Protein AF-A0A820QAU5-F1 (afdb_monomer)

Mean predicted aligned error: 18.36 Å

Secondary structure (DSSP, 8-state):
----------SGGGSSSSSHHHHHHHHHHHHHHHHHHHHHGGG------S-TTSPPPPP---SPP---GGGS-HHHHHHHHHHTT---SSHHHHHHHHHHHHHHHHHHHHHTT-PBPTTT-SB-SEEEEESSSTT-EEEHHHHTSSSPPSSPEEEEE---------------------------

Sequence (184 aa):
ISGKRKSANTYEKKLLKKTANQMSNCTDLLSIIFSTIEKRKEFIFIIRLHNQTTSYPAINDPDSLIQCDLMDTREVFLNFACDKNYEFSSLHRAKFSTMALLFELHTSFTNMFTYNCNRCQQQCDIRYYCTVCDDFDLCKKCYNVEPKHEHKMECSVLLTIDMSQDNEENSLNSNDKSIASTLL

Nearest PDB structures (foldseek):
  8cn0-assembly1_A  TM=6.286E-01  e=1.495E-07  Mus musculus
  5u7g-assembly2_B  TM=5.226E-01  e=2.630E-08  Mus musculus
  8cmz-assembly1_A  TM=5.555E-01  e=3.237E-07  Mus musculus
  8cnd-assembly1_A  TM=5.636E-01  e=6.160E-07  Mus musculus
  8cnb-assembly1_A  TM=5.287E-01  e=5.078E-07  Mus musculus

Foldseek 3Di:
DDDDDDDDPPDVPPVVVVCPVVVVVVVVVVVVVVVVCVVCVVVDDDDDPDDPPDDDDDDDDPDDDDDDPCVPDPVSVVVVCVVVVQDDPDPVSVVVSVVVVVVCRLVVVVVVVFAAAPVPRHTAQKWWADPVDPSHIHHPVRCPDPPHDPGHTDIDHSPPPPPDDDDDDDDDDDDDDDDDDDDD

Structure (mmCIF, N/CA/C/O backbone):
data_AF-A0A820QAU5-F1
#
_entry.id   AF-A0A820QAU5-F1
#
loop_
_atom_site.group_PDB
_atom_site.id
_atom_site.type_symbol
_atom_site.label_atom_id
_atom_site.label_alt_id
_atom_site.label_comp_id
_atom_site.label_asym_id
_atom_site.label_entity_id
_atom_site.label_seq_id
_atom_site.pdbx_PDB_ins_code
_atom_site.Cartn_x
_atom_site.Cartn_y
_atom_site.Cartn_z
_atom_site.occupancy
_atom_site.B_iso_or_equiv
_atom_site.auth_seq_id
_atom_site.auth_comp_id
_atom_site.auth_asym_id
_atom_site.auth_atom_id
_atom_site.pdbx_PDB_model_num
ATOM 1 N N . ILE A 1 1 ? -43.592 -71.854 41.100 1.00 37.53 1 ILE A N 1
ATOM 2 C CA . ILE A 1 1 ? -42.255 -71.927 40.458 1.00 37.53 1 ILE A CA 1
ATOM 3 C C . ILE A 1 1 ? -42.009 -70.539 39.863 1.00 37.53 1 ILE A C 1
ATOM 5 O O . ILE A 1 1 ? -42.747 -70.170 38.967 1.00 37.53 1 ILE A O 1
ATOM 9 N N . SER A 1 2 ? -41.480 -69.595 40.658 1.00 33.81 2 SER A N 1
ATOM 10 C CA . SER A 1 2 ? -40.081 -69.087 40.617 1.00 33.81 2 SER A CA 1
ATOM 11 C C . SER A 1 2 ? -39.675 -68.543 39.229 1.00 33.81 2 SER A C 1
ATOM 13 O O . SER A 1 2 ? -39.929 -69.189 38.231 1.00 33.81 2 SER A O 1
ATOM 15 N N . GLY A 1 3 ? -39.045 -67.378 39.049 1.00 31.86 3 GLY A N 1
ATOM 16 C CA . GLY A 1 3 ? -38.383 -66.466 39.974 1.00 31.86 3 GLY A CA 1
ATOM 17 C C . GLY A 1 3 ? -37.881 -65.179 39.278 1.00 31.86 3 GLY A C 1
ATOM 18 O O . GLY A 1 3 ? -38.221 -64.873 38.144 1.00 31.86 3 GLY A O 1
ATOM 19 N N . LYS A 1 4 ? -37.110 -64.408 40.051 1.00 35.2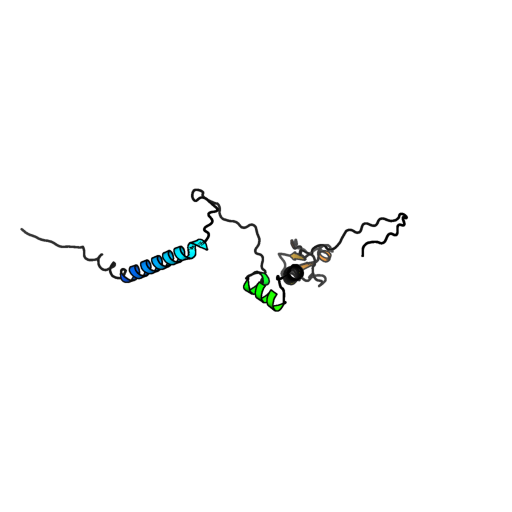5 4 LYS A N 1
ATOM 20 C CA . LYS A 1 4 ? -36.727 -62.982 39.965 1.00 35.25 4 LYS A CA 1
ATOM 21 C C . LYS A 1 4 ? -35.627 -62.586 38.940 1.00 35.25 4 LYS A C 1
ATOM 23 O O . LYS A 1 4 ? -34.636 -63.288 38.835 1.00 35.25 4 LYS A O 1
ATOM 28 N N . ARG A 1 5 ? -35.739 -61.328 38.453 1.00 35.75 5 ARG A N 1
ATOM 29 C CA . ARG A 1 5 ? -34.746 -60.207 38.305 1.00 35.75 5 ARG A CA 1
ATOM 30 C C . ARG A 1 5 ? -33.401 -60.401 37.554 1.00 35.75 5 ARG A C 1
ATOM 32 O O . ARG A 1 5 ? -32.613 -61.248 37.953 1.00 35.75 5 ARG A O 1
ATOM 39 N N . LYS A 1 6 ? -33.041 -59.402 36.712 1.00 34.12 6 LYS A N 1
ATOM 40 C CA . LYS A 1 6 ? -31.874 -58.447 36.788 1.00 34.12 6 LYS A CA 1
ATOM 41 C C . LYS A 1 6 ? -31.526 -57.913 35.371 1.00 34.12 6 LYS A C 1
ATOM 43 O O . LYS A 1 6 ? -31.296 -58.700 34.474 1.00 34.12 6 LYS A O 1
ATOM 48 N N . SER A 1 7 ? -31.695 -56.616 35.081 1.00 37.78 7 SER A N 1
ATOM 49 C CA . SER A 1 7 ? -30.735 -55.495 35.239 1.00 37.78 7 SER A CA 1
ATOM 50 C C . SER A 1 7 ? -29.645 -55.415 34.154 1.00 37.78 7 SER A C 1
ATOM 52 O O . SER A 1 7 ? -28.625 -56.082 34.266 1.00 37.78 7 SER A O 1
ATOM 54 N N . ALA A 1 8 ? -29.804 -54.496 33.196 1.00 33.81 8 ALA A N 1
ATOM 55 C CA . ALA A 1 8 ? -28.731 -54.001 32.329 1.00 33.81 8 ALA A CA 1
ATOM 56 C C . ALA A 1 8 ? -28.876 -52.477 32.172 1.00 33.81 8 ALA A C 1
ATOM 58 O O . ALA A 1 8 ? -29.347 -51.985 31.157 1.00 33.81 8 ALA A O 1
ATOM 59 N N . ASN A 1 9 ? -28.558 -51.723 33.228 1.00 45.12 9 ASN A N 1
ATOM 60 C CA . ASN A 1 9 ? -28.622 -50.256 33.211 1.00 45.12 9 ASN A CA 1
ATOM 61 C C . ASN A 1 9 ? -27.395 -49.636 33.906 1.00 45.12 9 ASN A C 1
ATOM 63 O O . ASN A 1 9 ? -27.494 -48.698 34.697 1.00 45.12 9 ASN A O 1
ATOM 67 N N . THR A 1 10 ? -26.217 -50.222 33.654 1.00 44.47 10 THR A N 1
ATOM 68 C CA . THR A 1 10 ? -24.986 -49.913 34.406 1.00 44.47 10 THR A CA 1
ATOM 69 C C . THR A 1 10 ? -23.756 -49.671 33.525 1.00 44.47 10 THR A C 1
ATOM 71 O O . THR A 1 10 ? -22.641 -49.651 34.042 1.00 44.47 10 THR A O 1
ATOM 74 N N . TYR A 1 11 ? -23.933 -49.431 32.221 1.00 36.19 11 TYR A N 1
ATOM 75 C CA . TYR A 1 11 ? -22.812 -49.171 31.301 1.00 36.19 11 TYR A CA 1
ATOM 76 C C . TYR A 1 11 ? -22.814 -47.754 30.696 1.00 36.19 11 TYR A C 1
ATOM 78 O O . TYR A 1 11 ? -21.744 -47.243 30.387 1.00 36.19 11 TYR A O 1
ATOM 86 N N . GLU A 1 12 ? -23.945 -47.038 30.665 1.00 39.12 12 GLU A N 1
ATOM 87 C CA . GLU A 1 12 ? -23.983 -45.645 30.167 1.00 39.12 12 GLU A CA 1
ATOM 88 C C . GLU A 1 12 ? -23.604 -44.577 31.210 1.00 39.12 12 GLU A C 1
ATOM 90 O O . GLU A 1 12 ? -23.206 -43.469 30.861 1.00 39.12 12 GLU A O 1
ATOM 95 N N . LYS A 1 13 ? -23.637 -44.882 32.514 1.00 44.78 13 LYS A N 1
ATOM 96 C CA . LYS A 1 13 ? -23.373 -43.870 33.562 1.00 44.78 13 LYS A CA 1
ATOM 97 C C . LYS A 1 13 ? -21.895 -43.625 33.894 1.00 44.78 13 LYS A C 1
ATOM 99 O O . LYS A 1 13 ? -21.609 -42.807 34.768 1.00 44.78 13 LYS A O 1
ATOM 104 N N . LYS A 1 14 ? -20.945 -44.289 33.224 1.00 44.34 14 LYS A N 1
ATOM 105 C CA . LYS A 1 14 ? -19.499 -44.087 33.468 1.00 44.34 14 LYS A CA 1
ATOM 106 C C . LYS A 1 14 ? -18.747 -43.326 32.370 1.00 44.34 14 LYS A C 1
ATOM 108 O O . LYS A 1 14 ? -17.631 -42.899 32.644 1.00 44.34 14 LYS A O 1
ATOM 113 N N . LEU A 1 15 ? -19.358 -43.042 31.214 1.00 43.94 15 LEU A N 1
ATOM 114 C CA . LEU A 1 15 ? -18.757 -42.154 30.202 1.00 43.94 15 LEU A CA 1
ATOM 115 C C . LEU A 1 15 ? -19.172 -40.674 30.337 1.00 43.94 15 LEU A C 1
ATOM 117 O O . LEU A 1 15 ? -18.575 -39.815 29.704 1.00 43.94 15 LEU A O 1
ATOM 121 N N . LEU A 1 16 ? -20.132 -40.358 31.213 1.00 48.06 16 LEU A N 1
ATOM 122 C CA . LEU A 1 16 ? -20.610 -38.987 31.470 1.00 48.06 16 LEU A CA 1
ATOM 123 C C . LEU A 1 16 ? -19.908 -38.281 32.644 1.00 48.06 16 LEU A C 1
ATOM 125 O O . LEU A 1 16 ? -20.163 -37.108 32.900 1.00 48.06 16 LEU A O 1
ATOM 129 N N . LYS A 1 17 ? -19.018 -38.964 33.377 1.00 44.62 17 LYS A N 1
ATOM 130 C CA . LYS A 1 17 ? -18.371 -38.398 34.578 1.00 44.62 17 LYS A CA 1
ATOM 131 C C . LYS A 1 17 ? -16.931 -37.922 34.378 1.00 44.62 17 LYS A C 1
ATOM 133 O O . LYS A 1 17 ? -16.365 -37.351 35.302 1.00 44.62 17 LYS A O 1
ATOM 138 N N . LYS A 1 18 ? -16.357 -38.095 33.180 1.00 41.16 18 LYS A N 1
ATOM 139 C CA . LYS A 1 18 ? -15.065 -37.484 32.805 1.00 41.16 18 LYS A CA 1
ATOM 140 C C . LYS A 1 18 ? -15.231 -36.149 32.060 1.00 41.16 18 LYS A C 1
ATOM 142 O O . LYS A 1 18 ? -14.275 -35.395 31.948 1.00 41.16 18 LYS A O 1
ATOM 147 N N . THR A 1 19 ? -16.456 -35.824 31.645 1.00 49.62 19 THR A N 1
ATOM 148 C CA . THR A 1 19 ? -16.819 -34.619 30.878 1.00 49.62 19 THR A CA 1
ATOM 149 C C . THR A 1 19 ? -17.324 -33.462 31.748 1.00 49.62 19 THR A C 1
ATOM 151 O O . THR A 1 19 ? -17.529 -32.372 31.235 1.00 49.62 19 THR A O 1
ATOM 154 N N . ALA A 1 20 ? -17.513 -33.651 33.059 1.00 46.69 20 ALA A N 1
ATOM 155 C CA . ALA A 1 20 ? -18.023 -32.597 33.947 1.00 46.69 20 ALA A CA 1
ATOM 156 C C . ALA A 1 20 ? -16.964 -31.529 34.297 1.00 46.69 20 ALA A C 1
ATOM 158 O O .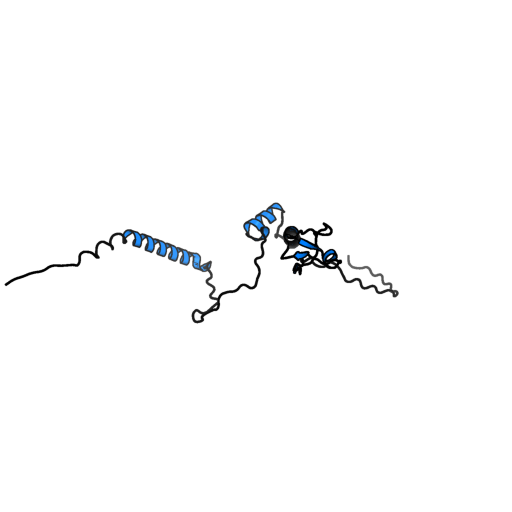 ALA A 1 20 ? -17.294 -30.351 34.348 1.00 46.69 20 ALA A O 1
ATOM 159 N N . ASN A 1 21 ? -15.689 -31.917 34.440 1.00 49.50 21 ASN A N 1
ATOM 160 C CA . ASN A 1 21 ? -14.582 -30.970 34.673 1.00 49.50 21 ASN A CA 1
ATOM 161 C C . ASN A 1 21 ? -14.122 -30.236 33.399 1.00 49.50 21 ASN A C 1
ATOM 163 O O . ASN A 1 21 ? -13.411 -29.243 33.493 1.00 49.50 21 ASN A O 1
ATOM 167 N N . GLN A 1 22 ? -14.494 -30.722 32.209 1.00 50.62 22 GLN A N 1
ATOM 168 C CA . GLN A 1 22 ? -14.250 -30.024 30.938 1.00 50.62 22 GLN A CA 1
ATOM 169 C C . GLN A 1 22 ? -15.407 -29.091 30.554 1.00 50.62 22 GLN A C 1
ATOM 171 O O . GLN A 1 22 ? -15.180 -28.097 29.870 1.00 50.62 22 GLN A O 1
ATOM 176 N N . MET A 1 23 ? -16.629 -29.376 31.018 1.00 51.47 23 MET A N 1
ATOM 177 C CA . MET A 1 23 ? -17.810 -28.559 30.731 1.00 51.47 23 MET A CA 1
ATOM 178 C C . MET A 1 23 ? -17.824 -27.243 31.528 1.00 51.47 23 MET A C 1
ATOM 180 O O . MET A 1 23 ? -18.228 -26.225 30.979 1.00 51.47 23 MET A O 1
ATOM 184 N N . SER A 1 24 ? -17.336 -27.237 32.779 1.00 57.34 24 SER A N 1
ATOM 185 C CA . SER A 1 24 ? -17.291 -26.030 33.628 1.00 57.34 24 SER A CA 1
ATOM 186 C C . SER A 1 24 ? -16.355 -24.950 33.074 1.00 57.34 24 SER A C 1
ATOM 188 O O . SER A 1 24 ? -16.727 -23.788 32.960 1.00 57.34 24 SER A O 1
ATOM 190 N N . ASN A 1 25 ? -15.165 -25.345 32.617 1.00 60.12 25 ASN A N 1
ATOM 191 C CA . ASN A 1 25 ? -14.189 -24.400 32.066 1.00 60.12 25 ASN A CA 1
ATOM 192 C C . ASN A 1 25 ? -14.666 -23.787 30.733 1.00 60.12 25 ASN A C 1
ATOM 194 O O . ASN A 1 25 ? -14.307 -22.661 30.395 1.00 60.12 25 ASN A O 1
ATOM 198 N N . CYS A 1 26 ? -15.485 -24.521 29.967 1.00 66.06 26 CYS A N 1
ATOM 199 C CA . CYS A 1 26 ? -16.057 -24.057 28.701 1.00 66.06 26 CYS A CA 1
ATOM 200 C C . CYS A 1 26 ? -17.156 -23.006 28.923 1.00 66.06 26 CYS A C 1
ATOM 202 O O . CYS A 1 26 ? -17.203 -21.997 28.215 1.00 66.06 26 CYS A O 1
ATOM 204 N N . THR A 1 27 ? -18.001 -23.198 29.942 1.00 79.00 27 THR A N 1
ATOM 205 C CA . THR A 1 27 ? -19.014 -22.205 30.325 1.00 79.00 27 THR A CA 1
ATOM 206 C C . THR A 1 27 ? -18.382 -20.926 30.866 1.00 79.00 27 THR A C 1
ATOM 208 O O . THR A 1 27 ? -18.844 -19.832 30.537 1.00 79.00 27 THR A O 1
ATOM 211 N N . ASP A 1 28 ? -17.276 -21.049 31.601 1.00 88.94 28 ASP A N 1
ATOM 212 C CA . ASP A 1 28 ? -16.541 -19.899 32.125 1.00 88.94 28 ASP A CA 1
ATOM 213 C C . ASP A 1 28 ? -15.912 -19.081 30.989 1.00 88.94 28 ASP A C 1
ATOM 215 O O . ASP A 1 28 ? -16.084 -17.862 30.941 1.00 88.94 28 ASP A O 1
ATOM 219 N N . LEU A 1 29 ? -15.284 -19.733 30.003 1.00 93.25 29 LEU A N 1
ATOM 220 C CA . LEU A 1 29 ? -14.730 -19.057 28.825 1.00 93.25 29 LEU A CA 1
ATOM 221 C C . LEU A 1 29 ? -15.808 -18.300 28.033 1.00 93.25 29 LEU A C 1
ATOM 223 O O . LEU A 1 29 ? -15.607 -17.138 27.686 1.00 93.25 29 LEU A O 1
ATOM 227 N N . LEU A 1 30 ? -16.961 -18.926 27.769 1.00 94.31 30 LEU A N 1
ATOM 228 C CA . LEU A 1 30 ? -18.068 -18.270 27.064 1.00 94.31 30 LEU A CA 1
ATOM 229 C C . LEU A 1 30 ? -18.576 -17.050 27.830 1.00 94.31 30 LEU A C 1
ATOM 231 O O . LEU A 1 30 ? -18.797 -16.001 27.230 1.00 94.31 30 LEU A O 1
ATOM 235 N N . SER A 1 31 ? -18.705 -17.153 29.154 1.00 92.12 31 SER A N 1
ATOM 236 C CA . SER A 1 31 ? -19.116 -16.024 29.991 1.00 92.12 31 SER A CA 1
ATOM 237 C C . SER A 1 31 ? -18.118 -14.861 29.925 1.00 92.12 31 SER A C 1
ATOM 239 O O . SER A 1 31 ? -18.526 -13.701 29.825 1.00 92.12 31 SER A O 1
ATOM 241 N N . ILE A 1 32 ? -16.815 -15.163 29.896 1.00 94.88 32 ILE A N 1
ATOM 242 C CA . ILE A 1 32 ? -15.743 -14.176 29.742 1.00 94.88 32 ILE A CA 1
ATOM 243 C C . ILE A 1 32 ? -15.813 -13.539 28.354 1.00 94.88 32 ILE A C 1
ATOM 245 O O . ILE A 1 32 ? -15.711 -12.316 28.248 1.00 94.88 32 ILE A O 1
ATOM 249 N N . ILE A 1 33 ? -16.030 -14.332 27.302 1.00 95.50 33 ILE A N 1
ATOM 250 C CA . ILE A 1 33 ? -16.172 -13.843 25.925 1.00 95.50 33 ILE A CA 1
ATOM 251 C C . ILE A 1 33 ? -17.374 -12.904 25.821 1.00 95.50 33 ILE A C 1
ATOM 253 O O . ILE A 1 33 ? -17.204 -11.770 25.383 1.00 95.50 33 ILE A O 1
ATOM 257 N N . PHE A 1 34 ? -18.558 -13.312 26.286 1.00 95.38 34 PHE A N 1
ATOM 258 C CA . PHE A 1 34 ? -19.753 -12.463 26.264 1.00 95.38 34 PHE A CA 1
ATOM 259 C C . PHE A 1 34 ? -19.562 -11.187 27.079 1.00 95.38 34 PHE A C 1
ATOM 261 O O . PHE A 1 34 ? -19.859 -10.101 26.592 1.00 95.38 34 PHE A O 1
ATOM 268 N N . SER A 1 35 ? -18.987 -11.296 28.277 1.00 94.69 35 SER A N 1
ATOM 269 C CA . SER A 1 35 ? -18.676 -10.129 29.107 1.00 94.69 35 SER A CA 1
ATOM 270 C C . SER A 1 35 ? -17.681 -9.186 28.424 1.00 94.69 35 SER A C 1
ATOM 272 O O . SER A 1 35 ? -17.775 -7.971 28.576 1.00 94.69 35 SER A O 1
ATOM 274 N N . THR A 1 36 ? -16.718 -9.723 27.672 1.00 95.94 36 THR A N 1
ATOM 275 C CA . THR A 1 36 ? -15.716 -8.934 26.940 1.00 95.94 36 THR A CA 1
ATOM 276 C C . THR A 1 36 ? -16.319 -8.264 25.710 1.00 95.94 36 THR A C 1
ATOM 278 O O . THR A 1 36 ? -16.050 -7.086 25.480 1.00 95.94 36 THR A O 1
ATOM 281 N N . ILE A 1 37 ? -17.155 -8.982 24.953 1.00 96.19 37 ILE A N 1
ATOM 282 C CA . ILE A 1 37 ? -17.891 -8.440 23.807 1.00 96.19 37 ILE A CA 1
ATOM 283 C C . ILE A 1 37 ? -18.813 -7.320 24.282 1.00 96.19 37 ILE A C 1
ATOM 285 O O . ILE A 1 37 ? -18.751 -6.230 23.733 1.00 96.19 37 ILE A O 1
ATOM 289 N N . GLU A 1 38 ? -19.590 -7.537 25.344 1.00 96.25 38 GLU A N 1
ATOM 290 C CA . GLU A 1 38 ? -20.509 -6.530 25.884 1.00 96.25 38 GLU A CA 1
ATOM 291 C C . GLU A 1 38 ? -19.763 -5.263 26.329 1.00 96.25 38 GLU A C 1
ATOM 293 O O . GLU A 1 38 ? -20.177 -4.152 26.004 1.00 96.25 38 GLU A O 1
ATOM 298 N N . LYS A 1 39 ? -18.606 -5.418 26.992 1.00 97.12 39 LYS A N 1
ATOM 299 C CA . LYS A 1 39 ? -17.739 -4.297 27.399 1.00 97.12 39 LYS A CA 1
ATOM 300 C C . LYS A 1 39 ? -17.114 -3.536 26.228 1.00 97.12 39 LYS A C 1
ATOM 302 O O . LYS A 1 39 ? -16.667 -2.411 26.426 1.00 97.12 39 LYS A O 1
ATOM 307 N N . ARG A 1 40 ? -17.011 -4.144 25.043 1.00 96.31 40 ARG A N 1
ATOM 308 C CA . ARG A 1 40 ? -16.346 -3.557 23.864 1.00 96.31 40 ARG A CA 1
ATOM 309 C C . ARG A 1 40 ? -17.274 -3.365 22.666 1.00 96.31 40 ARG A C 1
ATOM 311 O O . ARG A 1 40 ? -16.795 -2.987 21.601 1.00 96.31 40 ARG A O 1
ATOM 318 N N . LYS A 1 41 ? -18.581 -3.594 22.823 1.00 96.06 41 LYS A N 1
ATOM 319 C CA . LYS A 1 41 ? -19.544 -3.626 21.713 1.00 96.06 41 LYS A CA 1
ATOM 320 C C . LYS A 1 41 ? -19.606 -2.322 20.920 1.00 96.06 41 LYS A C 1
ATOM 322 O O . LYS A 1 41 ? -19.840 -2.362 19.723 1.00 96.06 41 LYS A O 1
ATOM 327 N N . GLU A 1 42 ? -19.336 -1.184 21.559 1.00 96.50 42 GLU A N 1
ATOM 328 C CA . GLU A 1 42 ? -19.337 0.134 20.906 1.00 96.50 42 GLU A CA 1
ATOM 329 C C . GLU A 1 42 ? -18.200 0.309 19.884 1.00 96.50 42 GLU A C 1
ATOM 331 O O . GLU A 1 42 ? -18.285 1.171 19.016 1.00 96.50 42 GLU A O 1
ATOM 336 N N . PHE A 1 43 ? -17.160 -0.531 19.947 1.00 95.81 43 PHE A N 1
ATOM 337 C CA . PHE A 1 43 ? -16.028 -0.526 19.013 1.00 95.81 43 PHE A CA 1
ATOM 338 C C . PHE A 1 43 ? -16.092 -1.665 17.983 1.00 95.81 43 PHE A C 1
ATOM 340 O O . PHE A 1 43 ? -15.169 -1.818 17.184 1.00 95.81 43 PHE A O 1
ATOM 347 N N . ILE A 1 44 ? -17.147 -2.489 18.007 1.00 95.19 44 ILE A N 1
ATOM 348 C CA . ILE A 1 44 ? -17.307 -3.647 17.123 1.00 95.19 44 ILE A CA 1
ATOM 349 C C . ILE A 1 44 ? -18.530 -3.425 16.238 1.00 95.19 44 ILE A C 1
ATOM 351 O O . ILE A 1 44 ? -19.668 -3.448 16.699 1.00 95.19 44 ILE A O 1
ATOM 355 N N . PHE A 1 45 ? -18.291 -3.270 14.940 1.00 95.62 45 PHE A N 1
ATOM 356 C CA . PHE A 1 45 ? -19.347 -3.066 13.957 1.00 95.62 45 PHE A CA 1
ATOM 357 C C . PHE A 1 45 ? -19.614 -4.367 13.205 1.00 95.62 45 PHE A C 1
ATOM 359 O O . PHE A 1 45 ? -18.722 -4.918 12.563 1.00 95.62 45 PHE A O 1
ATOM 366 N N . ILE A 1 46 ? -20.853 -4.857 13.268 1.00 94.06 46 ILE A N 1
ATOM 367 C CA . ILE A 1 46 ? -21.303 -5.999 12.466 1.00 94.06 46 ILE A CA 1
ATOM 368 C C . ILE A 1 46 ? -22.087 -5.450 11.278 1.00 94.06 46 ILE A C 1
ATOM 370 O O . ILE A 1 46 ? -23.216 -4.984 11.429 1.00 94.06 46 ILE A O 1
ATOM 374 N N . ILE A 1 47 ? -21.484 -5.510 10.092 1.00 95.06 47 ILE A N 1
ATOM 375 C CA . ILE A 1 47 ? -22.095 -5.024 8.854 1.00 95.06 47 ILE A CA 1
ATOM 376 C C . ILE A 1 47 ? -22.670 -6.214 8.091 1.00 95.06 47 ILE A C 1
ATOM 378 O O . ILE A 1 47 ? -21.943 -7.070 7.588 1.00 95.06 47 ILE A O 1
ATOM 382 N N . ARG A 1 48 ? -24.000 -6.271 7.993 1.00 91.38 48 ARG A N 1
ATOM 383 C CA . ARG A 1 48 ? -24.702 -7.277 7.192 1.00 91.38 48 ARG A CA 1
ATOM 384 C C . ARG A 1 48 ? -24.918 -6.743 5.778 1.00 91.38 48 ARG A C 1
ATOM 386 O O . ARG A 1 48 ? -25.812 -5.934 5.561 1.00 91.38 48 ARG A O 1
ATOM 393 N N . LEU A 1 49 ? -24.123 -7.230 4.827 1.00 91.44 49 LEU A N 1
ATOM 394 C CA . LEU A 1 49 ? -24.224 -6.841 3.412 1.00 91.44 49 LEU A CA 1
ATOM 395 C C . LEU A 1 49 ? -25.323 -7.605 2.649 1.00 91.44 49 LEU A C 1
ATOM 397 O O . LEU A 1 49 ? -25.874 -7.104 1.673 1.00 91.44 49 LEU A O 1
ATOM 401 N N . HIS A 1 50 ? -25.671 -8.811 3.103 1.00 86.44 50 HIS A N 1
ATOM 402 C CA . HIS A 1 50 ? -26.584 -9.722 2.411 1.00 86.44 50 HIS A CA 1
ATOM 403 C C . HIS A 1 50 ? -27.607 -10.362 3.357 1.00 86.44 50 HIS A C 1
ATOM 405 O O . HIS A 1 50 ? -27.356 -10.531 4.553 1.00 86.44 50 HIS A O 1
ATOM 411 N N . ASN A 1 51 ? -28.781 -10.724 2.827 1.00 84.06 51 ASN A N 1
ATOM 412 C CA . ASN A 1 51 ? -29.826 -11.407 3.588 1.00 84.06 51 ASN A CA 1
ATOM 413 C C . ASN A 1 51 ? -29.674 -12.935 3.471 1.00 84.06 51 ASN A C 1
ATOM 415 O O . ASN A 1 51 ? -29.402 -13.463 2.401 1.00 84.06 51 ASN A O 1
ATOM 419 N N . GLN A 1 52 ? -29.881 -13.657 4.572 1.00 70.75 52 GLN A N 1
ATOM 420 C CA . GLN A 1 52 ? -29.648 -15.106 4.701 1.00 70.75 52 GLN A CA 1
ATOM 421 C C . GLN A 1 52 ? -30.598 -15.991 3.874 1.00 70.75 52 GLN A C 1
ATOM 423 O O . GLN A 1 52 ? -30.475 -17.209 3.905 1.00 70.75 52 GLN A O 1
ATOM 428 N N . THR A 1 53 ? -31.560 -15.408 3.161 1.00 71.81 53 THR A N 1
ATOM 429 C CA . THR A 1 53 ? -32.605 -16.136 2.428 1.00 71.81 53 THR A CA 1
ATOM 430 C C . THR A 1 53 ? -32.214 -16.504 0.995 1.00 71.81 53 THR A C 1
ATOM 432 O O . THR A 1 53 ? -33.004 -17.130 0.296 1.00 71.81 53 THR A O 1
ATOM 435 N N . THR A 1 54 ? -31.026 -16.110 0.537 1.00 78.38 54 THR A N 1
ATOM 436 C CA . THR A 1 54 ? -30.589 -16.242 -0.860 1.00 78.38 54 THR A CA 1
ATOM 437 C C . THR A 1 54 ? -29.347 -17.122 -0.963 1.00 78.38 54 THR A C 1
ATOM 439 O O . THR A 1 54 ? -28.391 -16.947 -0.212 1.00 78.38 54 THR A O 1
ATOM 442 N N . SER A 1 55 ? -29.368 -18.084 -1.889 1.00 82.81 55 SER A N 1
ATOM 443 C CA . SER A 1 55 ? -28.182 -18.855 -2.271 1.00 82.81 55 SER A CA 1
ATOM 444 C C . SER A 1 55 ? -27.332 -18.003 -3.213 1.00 82.81 55 SER A C 1
ATOM 446 O O . SER A 1 55 ? -27.845 -17.501 -4.213 1.00 82.81 55 SER A O 1
ATOM 448 N N . TYR A 1 56 ? -26.061 -17.804 -2.864 1.00 81.75 56 TYR A N 1
ATOM 449 C CA . TYR A 1 56 ? -25.126 -16.975 -3.622 1.00 81.75 56 TYR A CA 1
ATOM 450 C C . TYR A 1 56 ? -24.153 -17.849 -4.423 1.00 81.75 56 TYR A C 1
ATOM 452 O O . TYR A 1 56 ? -23.777 -18.924 -3.944 1.00 81.75 56 TYR A O 1
ATOM 460 N N . PRO A 1 57 ? -23.735 -17.409 -5.624 1.00 87.50 57 PRO A N 1
ATOM 461 C CA . PRO A 1 57 ? -22.671 -18.076 -6.363 1.00 87.50 57 PRO A CA 1
ATOM 462 C C . PRO A 1 57 ? -21.341 -17.992 -5.600 1.00 87.50 57 PRO A C 1
ATOM 464 O O . PRO A 1 57 ? -21.193 -17.209 -4.659 1.00 87.50 57 PRO A O 1
ATOM 467 N N . ALA A 1 58 ? -20.362 -18.794 -6.022 1.00 91.19 58 ALA A N 1
ATOM 468 C CA . ALA A 1 58 ? -19.001 -18.675 -5.513 1.00 91.19 58 ALA A CA 1
ATOM 469 C C . ALA A 1 58 ? -18.465 -17.255 -5.764 1.00 91.19 58 ALA A C 1
ATOM 471 O O . ALA A 1 58 ? -18.665 -16.693 -6.843 1.00 91.19 58 ALA A O 1
ATOM 472 N N . ILE A 1 59 ? -17.798 -16.684 -4.760 1.00 92.81 59 ILE A N 1
ATOM 473 C CA . ILE A 1 59 ? -17.117 -15.395 -4.894 1.00 92.81 59 ILE A CA 1
ATOM 474 C C . ILE A 1 59 ? -15.956 -15.595 -5.866 1.00 92.81 59 ILE A C 1
ATOM 476 O O . ILE A 1 59 ? -15.118 -16.468 -5.649 1.00 92.81 59 ILE A O 1
ATOM 480 N N . ASN A 1 60 ? -15.931 -14.794 -6.927 1.00 94.06 60 ASN A N 1
ATOM 481 C CA . ASN A 1 60 ? -14.834 -14.752 -7.879 1.00 94.06 60 ASN A CA 1
ATOM 482 C C . ASN A 1 60 ? -14.313 -13.319 -7.937 1.00 94.06 60 ASN A C 1
ATOM 484 O O . ASN A 1 60 ? -15.054 -12.419 -8.334 1.00 94.06 60 ASN A O 1
ATOM 488 N N . ASP A 1 61 ? -13.075 -13.125 -7.500 1.00 94.56 61 ASP A N 1
ATOM 489 C CA . ASP A 1 61 ? -12.390 -11.841 -7.576 1.00 94.56 61 ASP A CA 1
ATOM 490 C C . ASP A 1 61 ? -11.774 -11.704 -8.981 1.00 94.56 61 ASP A C 1
ATOM 492 O O . ASP A 1 61 ? -10.999 -12.581 -9.375 1.00 94.56 61 ASP A O 1
ATOM 496 N N . PRO A 1 62 ? -12.172 -10.703 -9.790 1.00 94.94 62 PRO A N 1
ATOM 497 C CA . PRO A 1 62 ? -11.607 -10.513 -11.122 1.00 94.94 62 PRO A CA 1
ATOM 498 C C . PRO A 1 62 ? -10.187 -9.935 -11.086 1.00 94.94 62 PRO A C 1
ATOM 500 O O . PRO A 1 62 ? -9.515 -9.962 -12.120 1.00 94.94 62 PRO A O 1
ATOM 503 N N . ASP A 1 63 ? -9.748 -9.395 -9.947 1.00 92.25 63 ASP A N 1
ATOM 504 C CA . ASP A 1 63 ? -8.474 -8.705 -9.841 1.00 92.25 63 ASP A CA 1
ATOM 505 C C . ASP A 1 63 ? -7.323 -9.701 -9.647 1.00 92.25 63 ASP A C 1
ATOM 507 O O . ASP A 1 63 ? -7.371 -10.640 -8.847 1.00 92.25 63 ASP A O 1
ATOM 511 N N . SER A 1 64 ? -6.245 -9.486 -10.399 1.00 90.62 64 SER A N 1
ATOM 512 C CA . SER A 1 64 ? -5.001 -10.230 -10.219 1.00 90.62 64 SER A CA 1
ATOM 513 C C . SER A 1 64 ? -4.353 -9.879 -8.883 1.00 90.62 64 SER A C 1
ATOM 515 O O . SER A 1 64 ? -4.411 -8.737 -8.424 1.00 90.62 64 SER A O 1
ATOM 517 N N . LEU A 1 65 ? -3.636 -10.839 -8.300 1.00 87.06 65 LEU A N 1
ATOM 518 C CA . LEU A 1 65 ? -2.815 -10.570 -7.123 1.00 87.06 65 LEU A CA 1
ATOM 519 C C . LEU A 1 65 ? -1.744 -9.521 -7.449 1.00 87.06 65 LEU A C 1
ATOM 521 O O . LEU A 1 65 ? -0.957 -9.689 -8.382 1.00 87.06 65 LEU A O 1
ATOM 525 N N . ILE A 1 66 ? -1.703 -8.455 -6.651 1.00 87.19 66 ILE A N 1
ATOM 526 C CA . ILE A 1 66 ? -0.669 -7.423 -6.724 1.00 87.19 66 ILE A CA 1
ATOM 527 C C . ILE A 1 66 ? 0.394 -7.759 -5.681 1.00 87.19 66 ILE A C 1
ATOM 529 O O . ILE A 1 66 ? 0.161 -7.615 -4.482 1.00 87.19 66 ILE A O 1
ATOM 533 N N . GLN A 1 67 ? 1.568 -8.196 -6.130 1.00 87.81 67 GLN A N 1
ATOM 534 C CA . GLN A 1 67 ? 2.708 -8.413 -5.245 1.00 87.81 67 GLN A CA 1
ATOM 535 C C . GLN A 1 67 ? 3.453 -7.091 -5.033 1.00 87.81 67 GLN A C 1
ATOM 537 O O . GLN A 1 67 ? 4.008 -6.521 -5.971 1.00 87.81 67 GLN A O 1
ATOM 542 N N . CYS A 1 68 ? 3.453 -6.591 -3.799 1.00 89.12 68 CYS A N 1
ATOM 543 C CA . CYS A 1 68 ? 4.157 -5.370 -3.426 1.00 89.12 68 CYS A CA 1
ATOM 544 C C . CYS A 1 68 ? 4.635 -5.468 -1.976 1.00 89.12 68 CYS A C 1
ATOM 546 O O . CYS A 1 68 ? 3.886 -5.146 -1.057 1.00 89.12 68 CYS A O 1
ATOM 548 N N . ASP A 1 69 ? 5.893 -5.866 -1.774 1.00 90.00 69 ASP A N 1
ATOM 549 C CA . ASP A 1 69 ? 6.473 -6.054 -0.435 1.00 90.00 69 ASP A CA 1
ATOM 550 C C . ASP A 1 69 ? 6.371 -4.781 0.420 1.00 90.00 69 ASP A C 1
ATOM 552 O O . ASP A 1 69 ? 6.101 -4.841 1.616 1.00 90.00 69 ASP A O 1
ATOM 556 N N . LEU A 1 70 ? 6.513 -3.609 -0.212 1.00 93.25 70 LEU A N 1
ATOM 557 C CA . LEU A 1 70 ? 6.392 -2.312 0.452 1.00 93.25 70 LEU A CA 1
ATOM 558 C C . LEU A 1 70 ? 4.982 -2.058 1.029 1.00 93.25 70 LEU A C 1
ATOM 560 O O . LEU A 1 70 ? 4.857 -1.370 2.042 1.00 93.25 70 LEU A O 1
ATOM 564 N N . MET A 1 71 ? 3.934 -2.588 0.391 1.00 94.56 71 MET A N 1
ATOM 565 C CA . MET A 1 71 ? 2.524 -2.388 0.763 1.00 94.56 71 MET A CA 1
ATOM 566 C C . MET A 1 71 ? 1.884 -3.628 1.406 1.00 94.56 71 MET A C 1
ATOM 568 O O . MET A 1 71 ? 0.681 -3.619 1.655 1.00 94.56 71 MET A O 1
ATOM 572 N N . ASP A 1 72 ? 2.662 -4.676 1.688 1.00 93.25 72 ASP A N 1
ATOM 573 C CA . ASP A 1 72 ? 2.156 -5.943 2.232 1.00 93.25 72 ASP A CA 1
ATOM 574 C C . ASP A 1 72 ? 1.571 -5.776 3.644 1.00 93.25 72 ASP A C 1
ATOM 576 O O . ASP A 1 72 ? 0.496 -6.276 3.973 1.00 93.25 72 ASP A O 1
ATOM 580 N N . THR A 1 73 ? 2.246 -4.989 4.485 1.00 96.25 73 THR A N 1
ATOM 581 C CA . THR A 1 73 ? 1.765 -4.666 5.830 1.00 96.25 73 THR A CA 1
ATOM 582 C C . THR A 1 73 ? 1.916 -3.187 6.138 1.00 96.25 73 THR A C 1
ATOM 584 O O . THR A 1 73 ? 2.778 -2.481 5.603 1.00 96.25 73 THR A O 1
ATOM 587 N N . ARG A 1 74 ? 1.090 -2.711 7.073 1.00 97.56 74 ARG A N 1
ATOM 588 C CA . ARG A 1 74 ? 1.183 -1.347 7.598 1.00 97.56 74 ARG A CA 1
ATOM 589 C C . ARG A 1 74 ? 2.569 -1.082 8.184 1.00 97.56 74 ARG A C 1
ATOM 591 O O . ARG A 1 74 ? 3.097 0.016 8.041 1.00 97.56 74 ARG A O 1
ATOM 598 N N . GLU A 1 75 ? 3.126 -2.064 8.877 1.00 97.69 75 GLU A N 1
ATOM 599 C CA . GLU A 1 75 ? 4.408 -1.975 9.562 1.00 97.69 75 GLU A CA 1
ATOM 600 C C . GLU A 1 75 ? 5.551 -1.765 8.569 1.00 97.69 75 GLU A C 1
ATOM 602 O O . GLU A 1 75 ? 6.395 -0.900 8.799 1.00 97.69 75 GLU A O 1
ATOM 607 N N . VAL A 1 76 ? 5.549 -2.487 7.442 1.00 96.56 76 VAL A N 1
ATOM 608 C CA . VAL A 1 76 ? 6.565 -2.320 6.392 1.00 96.56 76 VAL A CA 1
ATOM 609 C C . VAL A 1 76 ? 6.514 -0.910 5.804 1.00 96.56 76 VAL A C 1
ATOM 611 O O . VAL A 1 76 ? 7.544 -0.237 5.750 1.00 96.56 76 VAL A O 1
ATOM 614 N N . PHE A 1 77 ? 5.321 -0.418 5.457 1.00 96.56 77 PHE A N 1
ATOM 615 C CA . PHE A 1 77 ? 5.156 0.951 4.969 1.00 96.56 77 PHE A CA 1
ATOM 616 C C . PHE A 1 77 ? 5.622 2.001 5.990 1.00 96.56 77 PHE A C 1
ATOM 618 O O . PHE A 1 77 ? 6.324 2.946 5.627 1.00 96.56 77 PHE A O 1
ATOM 625 N N . LEU A 1 78 ? 5.245 1.856 7.265 1.00 97.12 78 LEU A N 1
ATOM 626 C CA . LEU A 1 78 ? 5.620 2.816 8.305 1.00 97.12 78 LEU A CA 1
ATOM 627 C C . LEU A 1 78 ? 7.128 2.831 8.551 1.00 97.12 78 LEU A C 1
ATOM 629 O O . LEU A 1 78 ? 7.694 3.915 8.644 1.00 97.12 78 LEU A O 1
ATOM 63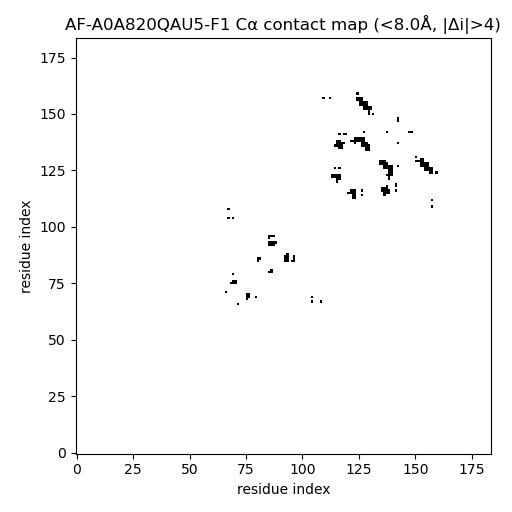3 N N . ASN A 1 79 ? 7.777 1.666 8.607 1.00 97.00 79 ASN A N 1
ATOM 634 C CA . ASN A 1 79 ? 9.230 1.585 8.749 1.00 97.00 79 ASN A CA 1
ATOM 635 C C . ASN A 1 79 ? 9.930 2.267 7.571 1.00 97.00 79 ASN A C 1
ATOM 637 O O . ASN A 1 79 ? 10.778 3.127 7.779 1.00 97.00 79 ASN A O 1
ATOM 641 N N . PHE A 1 80 ? 9.499 1.972 6.342 1.00 95.81 80 PHE A N 1
ATOM 642 C CA . PHE A 1 80 ? 10.019 2.622 5.143 1.00 95.81 80 PHE A CA 1
ATOM 643 C C . PHE A 1 80 ? 9.854 4.150 5.184 1.00 95.81 80 PHE A C 1
ATOM 645 O O . PHE A 1 80 ? 10.801 4.892 4.915 1.00 95.81 80 PHE A O 1
ATOM 652 N N . ALA A 1 81 ? 8.664 4.636 5.547 1.00 96.50 81 ALA A N 1
ATOM 653 C CA . ALA A 1 81 ? 8.396 6.064 5.649 1.00 96.50 81 ALA A CA 1
ATOM 654 C C . ALA A 1 81 ? 9.243 6.725 6.749 1.00 96.50 81 ALA A C 1
ATOM 656 O O . ALA A 1 81 ? 9.787 7.807 6.531 1.00 96.50 81 ALA A O 1
ATOM 657 N N . CYS A 1 82 ? 9.405 6.069 7.900 1.00 96.88 82 CYS A N 1
ATOM 658 C CA . CYS A 1 82 ? 10.271 6.533 8.980 1.00 96.88 82 CYS A CA 1
ATOM 659 C C . CYS A 1 82 ? 11.738 6.608 8.539 1.00 96.88 82 CYS A C 1
ATOM 661 O O . CYS A 1 82 ? 12.358 7.657 8.706 1.00 96.88 82 CYS A O 1
ATOM 663 N N . ASP A 1 83 ? 12.267 5.557 7.911 1.00 97.19 83 ASP A N 1
ATOM 664 C CA . ASP A 1 83 ? 13.656 5.497 7.439 1.00 97.19 83 ASP A CA 1
ATOM 665 C C . ASP A 1 83 ? 13.961 6.595 6.406 1.00 97.19 83 ASP A C 1
ATOM 667 O O . ASP A 1 83 ? 15.051 7.171 6.382 1.00 97.19 83 ASP A O 1
ATOM 671 N N . LYS A 1 84 ? 12.980 6.923 5.557 1.00 96.31 84 LYS A N 1
ATOM 672 C CA . LYS A 1 84 ? 13.096 7.943 4.503 1.00 96.31 84 LYS A CA 1
ATOM 673 C C . LYS A 1 84 ? 12.662 9.345 4.941 1.00 96.31 84 LYS A C 1
ATOM 675 O O . LYS A 1 84 ? 12.751 10.277 4.141 1.00 96.31 84 LYS A O 1
ATOM 680 N N . ASN A 1 85 ? 12.229 9.522 6.191 1.00 97.31 85 ASN A N 1
ATOM 681 C CA . ASN A 1 85 ? 11.647 10.766 6.711 1.00 97.31 85 ASN A CA 1
ATOM 682 C C . ASN A 1 85 ? 10.451 11.275 5.877 1.00 97.31 85 ASN A C 1
ATOM 684 O O . ASN A 1 85 ? 10.279 12.478 5.655 1.00 97.31 85 ASN A O 1
ATOM 688 N N . TYR A 1 86 ? 9.626 10.350 5.386 1.00 97.56 86 TYR A N 1
ATOM 689 C CA . TYR A 1 86 ? 8.366 10.652 4.716 1.00 97.56 86 TYR A CA 1
ATOM 690 C C . TYR A 1 86 ? 7.301 10.931 5.762 1.00 97.56 86 TYR A C 1
ATOM 692 O O . TYR A 1 86 ? 6.903 10.068 6.541 1.00 97.56 86 TYR A O 1
ATOM 700 N N . GLU A 1 87 ? 6.832 12.169 5.777 1.00 97.25 87 GLU A N 1
ATOM 701 C CA . GLU A 1 87 ? 5.942 12.659 6.808 1.00 97.25 87 GLU A CA 1
ATOM 702 C C . GLU A 1 87 ? 4.696 13.310 6.220 1.00 97.25 87 GLU A C 1
ATOM 704 O O . GLU A 1 87 ? 4.730 14.055 5.237 1.00 97.25 87 GLU A O 1
ATOM 709 N N . PHE A 1 88 ? 3.581 13.076 6.906 1.00 97.94 88 PHE A N 1
ATOM 710 C CA . PHE A 1 88 ? 2.246 13.497 6.490 1.00 97.94 88 PHE A CA 1
ATOM 711 C C . PHE A 1 88 ? 1.661 14.568 7.425 1.00 97.94 88 PHE A C 1
ATOM 713 O O . PHE A 1 88 ? 0.451 14.668 7.591 1.00 97.94 88 PHE A O 1
ATOM 720 N N . SER A 1 89 ? 2.517 15.379 8.058 1.00 97.88 89 SER A N 1
ATOM 721 C CA . SER A 1 89 ? 2.097 16.379 9.056 1.00 97.88 89 SER A CA 1
ATOM 722 C C . SER A 1 89 ? 1.678 17.737 8.480 1.00 97.88 89 SER A C 1
ATOM 724 O O . SER A 1 89 ? 1.116 18.562 9.195 1.00 97.88 89 SER A O 1
ATOM 726 N N . SER A 1 90 ? 1.938 17.999 7.197 1.00 98.19 90 SER A N 1
ATOM 727 C CA . SER A 1 90 ? 1.471 19.203 6.503 1.00 98.19 90 SER A CA 1
ATOM 728 C C . SER A 1 90 ? 1.229 18.916 5.027 1.00 98.19 90 SER A C 1
ATOM 730 O O . SER A 1 90 ? 1.781 17.961 4.484 1.00 98.19 90 SER A O 1
ATOM 732 N N . LEU A 1 91 ? 0.445 19.762 4.351 1.00 98.38 91 LEU A N 1
ATOM 733 C CA . LEU A 1 91 ? 0.130 19.578 2.930 1.00 98.38 91 LEU A CA 1
ATOM 734 C C . LEU A 1 91 ? 1.389 19.472 2.062 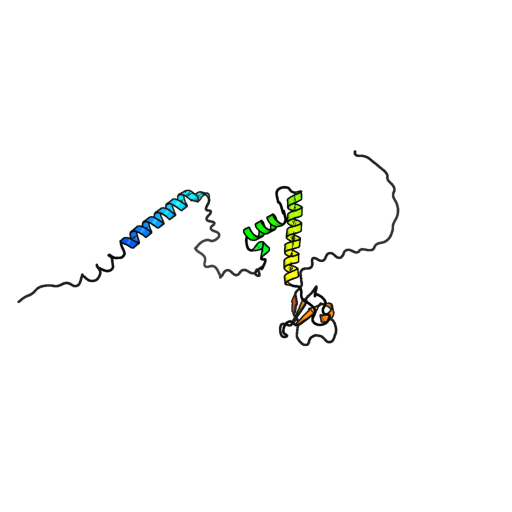1.00 98.38 91 LEU A C 1
ATOM 736 O O . LEU A 1 91 ? 1.481 18.596 1.208 1.00 98.38 91 LEU A O 1
ATOM 740 N N . HIS A 1 92 ? 2.364 20.355 2.285 1.00 98.44 92 HIS A N 1
ATOM 741 C CA . HIS A 1 92 ? 3.612 20.352 1.525 1.00 98.44 92 HIS A CA 1
ATOM 742 C C . HIS A 1 92 ? 4.372 19.027 1.698 1.00 98.44 92 HIS A C 1
ATOM 744 O O . HIS A 1 92 ? 4.824 18.427 0.727 1.00 98.44 92 HIS A O 1
ATOM 750 N N . ARG A 1 93 ? 4.463 18.537 2.938 1.00 98.25 93 ARG A N 1
ATOM 751 C CA . ARG A 1 93 ? 5.214 17.321 3.276 1.00 98.25 93 ARG A CA 1
ATOM 752 C C . ARG A 1 93 ? 4.488 16.057 2.837 1.00 98.25 93 ARG A C 1
ATOM 754 O O . ARG A 1 93 ? 5.121 15.159 2.295 1.00 98.25 93 ARG A O 1
ATOM 761 N N . ALA A 1 94 ? 3.162 16.038 2.952 1.00 98.38 94 ALA A N 1
ATOM 762 C CA . ALA A 1 94 ? 2.324 14.969 2.429 1.00 98.38 94 ALA A CA 1
ATOM 763 C C . ALA A 1 94 ? 2.426 14.871 0.900 1.00 98.38 94 ALA A C 1
ATOM 765 O O . ALA A 1 94 ? 2.561 13.768 0.380 1.00 98.38 94 ALA A O 1
ATOM 766 N N . LYS A 1 95 ? 2.430 16.000 0.172 1.00 98.31 95 LYS A N 1
ATOM 767 C CA . LYS A 1 95 ? 2.626 16.009 -1.290 1.00 98.31 95 LYS A CA 1
ATOM 768 C C . LYS A 1 95 ? 3.974 15.416 -1.686 1.00 98.31 95 LYS A C 1
ATOM 770 O O . LYS A 1 95 ? 4.014 14.538 -2.541 1.00 98.31 95 LYS A O 1
ATOM 775 N N . PHE A 1 96 ? 5.050 15.863 -1.040 1.00 98.38 96 PHE A N 1
ATOM 776 C CA . PHE A 1 96 ? 6.386 15.322 -1.281 1.00 98.38 96 PHE A CA 1
ATOM 777 C C . PHE A 1 96 ? 6.446 13.816 -0.992 1.00 98.38 96 PHE A C 1
ATOM 779 O O . PHE A 1 96 ? 6.840 13.042 -1.85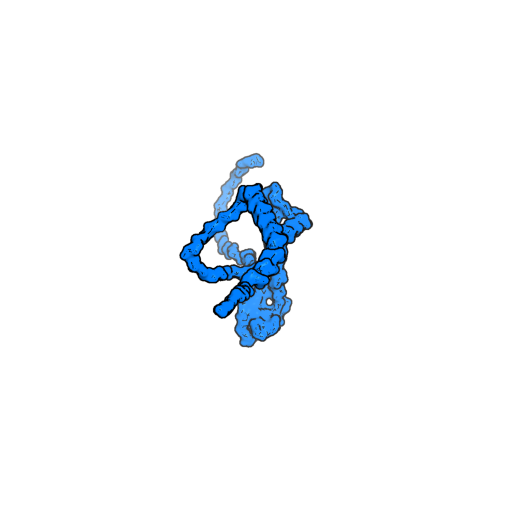9 1.00 98.38 96 PHE A O 1
ATOM 786 N N . SER A 1 97 ? 5.984 13.399 0.189 1.00 98.19 97 SER A N 1
ATOM 787 C CA . SER A 1 97 ? 5.995 11.997 0.620 1.00 98.19 97 SER A CA 1
ATOM 788 C C . SER A 1 97 ? 5.153 11.107 -0.294 1.00 98.19 97 SER A C 1
ATOM 790 O O . SER A 1 97 ? 5.569 10.007 -0.630 1.00 98.19 97 SER A O 1
ATOM 792 N N . THR A 1 98 ? 3.998 11.598 -0.755 1.00 97.50 98 THR A N 1
ATOM 793 C CA . THR A 1 98 ? 3.138 10.877 -1.707 1.00 97.50 98 THR A CA 1
ATOM 794 C C . THR A 1 98 ? 3.819 10.735 -3.062 1.00 97.50 98 THR A C 1
ATOM 796 O O . THR A 1 98 ? 3.832 9.647 -3.622 1.00 97.50 98 THR A O 1
ATOM 799 N N . MET A 1 99 ? 4.420 11.807 -3.587 1.00 97.56 99 MET A N 1
ATOM 800 C CA . MET A 1 99 ? 5.145 11.759 -4.859 1.00 97.56 99 MET A CA 1
ATOM 801 C C . MET A 1 99 ? 6.326 10.782 -4.795 1.00 97.56 99 MET A C 1
ATOM 803 O O . MET A 1 99 ? 6.509 9.980 -5.706 1.00 97.56 99 MET A O 1
ATOM 807 N N . ALA A 1 100 ? 7.102 10.824 -3.711 1.00 96.00 100 ALA A N 1
ATOM 808 C CA . ALA A 1 100 ? 8.225 9.919 -3.507 1.00 96.00 100 ALA A CA 1
ATOM 809 C C . ALA A 1 100 ? 7.762 8.460 -3.359 1.00 96.00 100 ALA A C 1
ATOM 811 O O . ALA A 1 100 ? 8.339 7.570 -3.975 1.00 96.00 100 ALA A O 1
ATOM 812 N N . LEU A 1 101 ? 6.669 8.218 -2.627 1.00 95.56 101 LEU A N 1
ATOM 813 C CA . LEU A 1 101 ? 6.069 6.891 -2.509 1.00 95.5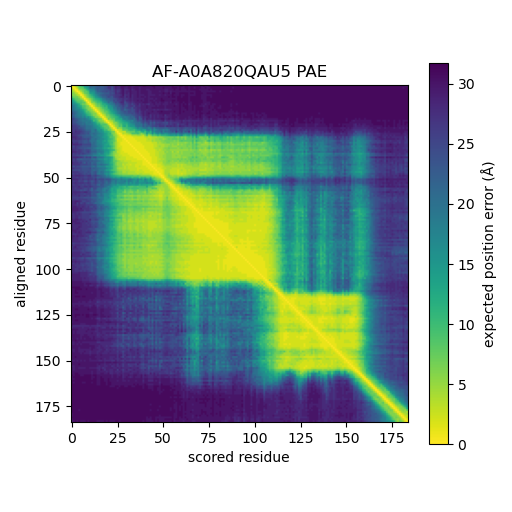6 101 LEU A CA 1
ATOM 814 C C . LEU A 1 101 ? 5.586 6.355 -3.862 1.00 95.56 101 LEU A C 1
ATOM 816 O O . LEU A 1 101 ? 5.843 5.200 -4.180 1.00 95.56 101 LEU A O 1
ATOM 820 N N . LEU A 1 102 ? 4.920 7.184 -4.671 1.00 94.19 102 LEU A N 1
ATOM 821 C CA . LEU A 1 102 ? 4.495 6.802 -6.020 1.00 94.19 102 LEU A CA 1
ATOM 822 C C . LEU A 1 102 ? 5.695 6.410 -6.882 1.00 94.19 102 LEU A C 1
ATOM 824 O O . LEU A 1 102 ? 5.655 5.381 -7.551 1.00 94.19 102 LEU A O 1
ATOM 828 N N . PHE A 1 103 ? 6.775 7.192 -6.837 1.00 92.94 103 PHE A N 1
ATOM 829 C CA . PHE A 1 103 ? 8.004 6.863 -7.552 1.00 92.94 103 PHE A CA 1
ATOM 830 C C . PHE A 1 103 ? 8.580 5.509 -7.117 1.00 92.94 103 PHE A C 1
ATOM 832 O O . PHE A 1 103 ? 8.946 4.702 -7.968 1.00 92.94 103 PHE A O 1
ATOM 839 N N . GLU A 1 104 ? 8.628 5.239 -5.814 1.00 91.38 104 GLU A N 1
ATOM 840 C CA . GLU A 1 104 ? 9.162 3.990 -5.258 1.00 91.38 104 GLU A CA 1
ATOM 841 C C . GLU A 1 104 ? 8.279 2.791 -5.622 1.00 91.38 104 GLU A C 1
ATOM 843 O O . GLU A 1 104 ? 8.799 1.746 -6.008 1.00 91.38 104 GLU A O 1
ATOM 848 N N . LEU A 1 105 ? 6.952 2.950 -5.603 1.00 90.81 105 LEU A N 1
ATOM 849 C CA . LEU A 1 105 ? 6.008 1.924 -6.053 1.00 90.81 105 LEU A CA 1
ATOM 850 C C . LEU A 1 105 ? 6.176 1.618 -7.543 1.00 90.81 105 LEU A C 1
ATOM 852 O O . LEU A 1 105 ? 6.276 0.453 -7.920 1.00 90.81 105 LEU A O 1
ATOM 856 N N . HIS A 1 106 ? 6.266 2.649 -8.385 1.00 85.25 106 HIS A N 1
ATOM 857 C CA . HIS A 1 106 ? 6.468 2.470 -9.820 1.00 85.25 106 HIS A CA 1
ATOM 858 C C . HIS A 1 106 ? 7.833 1.860 -10.137 1.00 85.25 106 HIS A C 1
ATOM 860 O O . HIS A 1 106 ? 7.906 0.949 -10.952 1.00 85.25 106 HIS A O 1
ATOM 866 N N . THR A 1 107 ? 8.899 2.322 -9.485 1.00 81.69 107 THR A N 1
ATOM 867 C CA . THR A 1 107 ? 10.269 1.862 -9.753 1.00 81.69 107 THR A CA 1
ATOM 868 C C . THR A 1 107 ? 10.513 0.457 -9.221 1.00 81.69 107 THR A C 1
ATOM 870 O O . THR A 1 107 ? 11.157 -0.355 -9.875 1.00 81.69 107 THR A O 1
ATOM 873 N N . SER A 1 108 ? 9.977 0.131 -8.044 1.00 73.75 108 SER A N 1
ATOM 874 C CA . SER A 1 108 ? 10.057 -1.229 -7.506 1.00 73.75 108 SER A CA 1
ATOM 875 C C . SER A 1 108 ? 9.304 -2.200 -8.409 1.00 73.75 108 SER A C 1
ATOM 877 O O . SER A 1 108 ? 9.829 -3.263 -8.731 1.00 73.75 108 SER A O 1
ATOM 879 N N . PHE A 1 109 ? 8.125 -1.796 -8.894 1.00 65.06 109 PHE A N 1
ATOM 880 C CA . PHE A 1 109 ? 7.370 -2.574 -9.867 1.00 65.06 109 PHE A CA 1
ATOM 881 C C . PHE A 1 109 ? 8.152 -2.735 -11.177 1.00 65.06 109 PHE A C 1
ATOM 883 O O . PHE A 1 109 ? 8.324 -3.854 -11.636 1.00 65.06 109 PHE A O 1
ATOM 890 N N . THR A 1 110 ? 8.712 -1.668 -11.758 1.00 61.81 110 THR A N 1
ATOM 891 C CA . THR A 1 110 ? 9.466 -1.757 -13.024 1.00 61.81 110 THR A CA 1
ATOM 892 C C . THR A 1 110 ? 10.773 -2.538 -12.899 1.00 61.81 110 THR A C 1
ATOM 894 O O . THR A 1 110 ? 11.118 -3.282 -13.817 1.00 61.81 110 THR A O 1
ATOM 897 N N . ASN A 1 111 ? 11.480 -2.439 -11.769 1.00 56.78 111 ASN A N 1
ATOM 898 C CA . ASN A 1 111 ? 12.707 -3.196 -11.514 1.00 56.78 111 ASN A CA 1
ATOM 899 C C . ASN A 1 111 ? 12.451 -4.705 -11.405 1.00 56.78 111 ASN A C 1
ATOM 901 O O . ASN A 1 111 ? 13.303 -5.483 -11.836 1.00 56.78 111 ASN A O 1
ATOM 905 N N . MET A 1 112 ? 11.273 -5.124 -10.919 1.00 55.62 112 MET A N 1
ATOM 906 C CA . MET A 1 112 ? 10.849 -6.532 -10.955 1.00 55.62 112 MET A CA 1
ATOM 907 C C . MET A 1 112 ? 10.642 -7.065 -12.386 1.00 55.62 112 MET A C 1
ATOM 909 O O . MET A 1 112 ? 10.600 -8.277 -12.580 1.00 55.62 112 MET A O 1
ATOM 913 N N . PHE A 1 113 ? 10.548 -6.184 -13.389 1.00 56.50 113 PHE A N 1
ATOM 914 C CA . PHE A 1 113 ? 10.300 -6.522 -14.795 1.00 56.50 113 PHE A CA 1
ATOM 915 C C . PHE A 1 113 ? 11.432 -6.071 -15.733 1.00 56.50 113 PHE A C 1
ATOM 917 O O . PHE A 1 113 ? 11.201 -5.804 -16.915 1.00 56.50 113 PHE A O 1
ATOM 924 N N . THR A 1 114 ? 12.669 -5.970 -15.239 1.00 64.94 114 THR A N 1
ATOM 925 C CA . THR A 1 114 ? 13.826 -5.670 -16.096 1.00 64.94 114 THR A CA 1
ATOM 926 C C . THR A 1 114 ? 14.199 -6.893 -16.937 1.00 64.94 114 THR A C 1
ATOM 928 O O . THR A 1 114 ? 14.938 -7.775 -16.511 1.00 64.94 114 THR A O 1
ATOM 931 N N . TYR A 1 115 ? 13.671 -6.951 -18.161 1.00 78.62 115 TYR A N 1
ATOM 932 C CA . TYR A 1 115 ? 13.986 -8.005 -19.129 1.00 78.62 115 TYR A CA 1
ATOM 933 C C . TYR A 1 115 ? 14.938 -7.488 -20.197 1.00 78.62 115 TYR A C 1
ATOM 935 O O . TYR A 1 115 ? 14.718 -6.419 -20.771 1.00 78.62 115 TYR A O 1
ATOM 943 N N . ASN A 1 116 ? 15.972 -8.269 -20.498 1.00 87.50 116 ASN A N 1
ATOM 944 C CA . ASN A 1 116 ? 16.909 -7.969 -21.572 1.00 87.50 116 ASN A CA 1
ATOM 945 C C . ASN A 1 116 ? 16.489 -8.707 -22.837 1.00 87.50 116 ASN A C 1
ATOM 947 O O . ASN A 1 116 ? 16.262 -9.910 -22.822 1.00 87.50 116 ASN A O 1
ATOM 951 N N . CYS A 1 117 ? 16.419 -7.988 -23.951 1.00 91.00 117 CYS A N 1
ATOM 952 C CA . CYS A 1 117 ? 16.141 -8.574 -25.251 1.00 91.00 117 CYS A CA 1
ATOM 953 C C . CYS A 1 117 ? 17.243 -9.572 -25.620 1.00 91.00 117 CYS A C 1
ATOM 955 O O . CYS A 1 117 ? 18.392 -9.175 -25.820 1.00 91.00 117 CYS A O 1
ATOM 957 N N . ASN A 1 118 ? 16.899 -10.839 -25.838 1.00 92.75 118 ASN A N 1
ATOM 958 C CA . ASN A 1 118 ? 17.860 -11.888 -26.180 1.00 92.75 118 ASN A CA 1
ATOM 959 C C . ASN A 1 118 ? 18.573 -11.631 -27.522 1.00 92.75 118 ASN A C 1
ATOM 961 O O . ASN A 1 118 ? 19.633 -12.200 -27.772 1.00 92.75 118 ASN A O 1
ATOM 965 N N . ARG A 1 119 ? 18.031 -10.755 -28.386 1.00 91.81 119 ARG A N 1
ATOM 966 C CA . ARG A 1 119 ? 18.655 -10.374 -29.666 1.00 91.81 119 ARG A CA 1
ATOM 967 C C . ARG A 1 119 ? 19.654 -9.222 -29.539 1.00 91.81 119 ARG A C 1
ATOM 969 O O . ARG A 1 119 ? 20.761 -9.334 -30.049 1.00 91.81 119 ARG A O 1
ATOM 976 N N . CYS A 1 120 ? 19.264 -8.099 -28.933 1.00 91.62 120 CYS A N 1
ATOM 977 C CA . CYS A 1 120 ? 20.107 -6.893 -28.887 1.00 91.62 120 CYS A CA 1
ATOM 978 C C . CYS A 1 120 ? 20.754 -6.625 -27.524 1.00 91.62 120 CYS A C 1
ATOM 980 O O . CYS A 1 120 ? 21.523 -5.673 -27.405 1.00 91.62 120 CYS A O 1
ATOM 982 N N . GLN A 1 121 ? 20.435 -7.435 -26.511 1.00 90.62 121 GLN A N 1
ATOM 983 C CA . GLN A 1 121 ? 20.911 -7.320 -25.128 1.00 90.62 121 GLN A CA 1
ATOM 984 C C . GLN A 1 121 ? 20.565 -5.984 -24.450 1.00 90.62 121 GLN A C 1
ATOM 986 O O . GLN A 1 121 ? 21.121 -5.646 -23.412 1.00 90.62 121 GLN A O 1
ATOM 991 N N . GLN A 1 122 ? 19.639 -5.217 -25.031 1.00 86.50 122 GLN A N 1
ATOM 992 C CA . GLN A 1 122 ? 19.103 -3.994 -24.437 1.00 86.50 122 GLN A CA 1
ATOM 993 C C . GLN A 1 122 ? 17.865 -4.312 -23.606 1.00 86.50 122 GLN A C 1
ATOM 995 O O . GLN A 1 122 ? 17.123 -5.242 -23.933 1.00 86.50 122 GLN A O 1
ATOM 1000 N N . GLN A 1 123 ? 17.613 -3.492 -22.591 1.00 83.06 123 GLN A N 1
ATOM 1001 C CA . GLN A 1 123 ? 16.398 -3.574 -21.793 1.00 83.06 123 GLN A CA 1
ATOM 1002 C C . GLN A 1 123 ? 15.150 -3.396 -22.675 1.00 83.06 123 GLN A C 1
ATOM 1004 O O . GLN A 1 123 ? 15.110 -2.571 -23.593 1.00 83.06 123 GLN A O 1
ATOM 1009 N N . CYS A 1 124 ? 14.135 -4.214 -22.419 1.00 82.12 124 CYS A N 1
ATOM 1010 C CA . CYS A 1 124 ? 12.856 -4.174 -23.108 1.00 82.12 124 CYS A CA 1
ATOM 1011 C C . CYS A 1 124 ? 11.914 -3.167 -22.436 1.00 82.12 124 CYS A C 1
ATOM 1013 O O . CYS A 1 124 ? 11.411 -3.445 -21.354 1.00 82.12 124 CYS A O 1
ATOM 1015 N N . ASP A 1 125 ? 11.596 -2.058 -23.111 1.00 76.62 125 ASP A N 1
ATOM 1016 C CA . ASP A 1 125 ? 10.497 -1.170 -22.682 1.00 76.62 125 ASP A CA 1
ATOM 1017 C C . ASP A 1 125 ? 9.132 -1.860 -22.861 1.00 76.62 125 ASP A C 1
ATOM 1019 O O . ASP A 1 125 ? 8.269 -1.845 -21.991 1.00 76.62 125 ASP A O 1
ATOM 1023 N N . ILE A 1 126 ? 8.954 -2.525 -24.008 1.00 79.75 126 ILE A N 1
ATOM 1024 C CA . ILE A 1 126 ? 7.811 -3.391 -24.316 1.00 79.75 126 ILE A CA 1
ATOM 1025 C C . ILE A 1 126 ? 8.372 -4.787 -24.565 1.00 79.75 126 ILE A C 1
ATOM 1027 O O . ILE A 1 126 ? 9.155 -4.977 -25.510 1.00 79.75 126 ILE A O 1
ATOM 1031 N N . ARG A 1 127 ? 7.986 -5.742 -23.713 1.00 87.38 127 ARG A N 1
ATOM 1032 C CA . ARG A 1 127 ? 8.500 -7.114 -23.709 1.00 87.38 127 ARG A CA 1
ATOM 1033 C C . ARG A 1 127 ? 7.602 -8.014 -24.548 1.00 87.38 127 ARG A C 1
ATOM 1035 O O . ARG A 1 127 ? 6.428 -8.187 -24.235 1.00 87.38 127 ARG A O 1
ATOM 1042 N N . TYR A 1 128 ? 8.173 -8.635 -25.572 1.00 89.38 128 TYR A N 1
ATOM 1043 C CA . TYR A 1 128 ? 7.573 -9.777 -26.252 1.00 89.38 128 TYR A CA 1
ATOM 1044 C C . TYR A 1 128 ? 8.251 -11.039 -25.738 1.00 89.38 128 TYR A C 1
ATOM 1046 O O . TYR A 1 128 ? 9.460 -11.157 -25.905 1.00 89.38 128 TYR A O 1
ATOM 1054 N N . TYR A 1 129 ? 7.510 -11.966 -25.139 1.00 90.69 129 TYR A N 1
ATOM 1055 C CA . TYR A 1 129 ? 8.068 -13.195 -24.567 1.00 90.69 129 TYR A CA 1
ATOM 1056 C C . TYR A 1 129 ? 7.496 -14.430 -25.262 1.00 90.69 129 TYR A C 1
ATOM 1058 O O . TYR A 1 129 ? 6.346 -14.446 -25.715 1.00 90.69 129 TYR A O 1
ATOM 1066 N N . CYS A 1 130 ? 8.324 -15.459 -25.405 1.00 91.62 130 CYS A N 1
ATOM 1067 C CA . CYS A 1 130 ? 7.893 -16.757 -25.897 1.00 91.62 130 CYS A CA 1
ATOM 1068 C C . CYS A 1 130 ? 7.464 -17.637 -24.719 1.00 91.62 130 CYS A C 1
ATOM 1070 O O . CYS A 1 130 ? 8.197 -17.763 -23.749 1.00 91.62 130 CYS A O 1
ATOM 1072 N N . THR A 1 131 ? 6.304 -18.285 -24.812 1.00 88.94 131 THR A N 1
ATOM 1073 C CA . THR A 1 131 ? 5.841 -19.261 -23.806 1.00 88.94 131 THR A CA 1
ATOM 1074 C C . THR A 1 131 ? 6.343 -20.684 -24.069 1.00 88.94 131 THR A C 1
ATOM 1076 O O . THR A 1 131 ? 6.079 -21.583 -23.276 1.00 88.94 131 THR A O 1
ATOM 1079 N N . VAL A 1 132 ? 7.039 -20.900 -25.192 1.00 92.56 132 VAL A N 1
ATOM 1080 C CA . VAL A 1 132 ? 7.548 -22.212 -25.631 1.00 92.56 132 VAL A CA 1
ATOM 1081 C C . VAL A 1 132 ? 9.057 -22.341 -25.410 1.00 92.56 132 VAL A C 1
ATOM 1083 O O . VAL A 1 132 ? 9.530 -23.415 -25.056 1.00 92.56 132 VAL A O 1
ATOM 1086 N N . CYS A 1 133 ? 9.819 -21.270 -25.641 1.00 91.25 133 CYS A N 1
ATOM 1087 C CA . CYS A 1 133 ? 11.258 -21.234 -25.392 1.00 91.25 133 CYS A CA 1
ATOM 1088 C C . CYS A 1 133 ? 11.546 -20.724 -23.980 1.00 91.25 133 CYS A C 1
ATOM 1090 O O . CYS A 1 133 ? 10.943 -19.739 -23.560 1.00 91.25 133 CYS A O 1
ATOM 1092 N N . ASP A 1 134 ? 12.518 -21.335 -23.304 1.00 87.19 134 ASP A N 1
ATOM 1093 C CA . ASP A 1 134 ? 12.978 -20.878 -21.990 1.00 87.19 134 ASP A CA 1
ATOM 1094 C C . ASP A 1 134 ? 13.583 -19.471 -22.083 1.00 87.19 134 ASP A C 1
ATOM 1096 O O . ASP A 1 134 ? 14.504 -19.234 -22.870 1.00 87.19 134 ASP A O 1
ATOM 1100 N N . ASP A 1 135 ? 13.043 -18.546 -21.283 1.00 85.69 135 ASP A N 1
ATOM 1101 C CA . ASP A 1 135 ? 13.528 -17.173 -21.088 1.00 85.69 135 ASP A CA 1
ATOM 1102 C C . ASP A 1 135 ? 13.902 -16.432 -22.388 1.00 85.69 135 ASP A C 1
ATOM 1104 O O . ASP A 1 135 ? 14.926 -15.743 -22.475 1.00 85.69 135 ASP A O 1
ATOM 1108 N N . PHE A 1 136 ? 13.074 -16.581 -23.431 1.00 90.81 136 PHE A N 1
ATOM 1109 C CA . PHE A 1 136 ? 13.286 -15.901 -24.708 1.00 90.81 136 PHE A CA 1
ATOM 1110 C C . PHE A 1 136 ? 12.395 -14.665 -24.864 1.00 90.81 136 PHE A C 1
ATOM 1112 O O . PHE A 1 136 ? 11.209 -14.756 -25.200 1.00 90.81 136 PHE A O 1
ATOM 1119 N N . ASP A 1 137 ? 13.023 -13.504 -24.708 1.00 91.25 137 ASP A N 1
ATOM 1120 C CA . ASP A 1 137 ? 12.420 -12.183 -24.758 1.00 91.25 137 ASP A CA 1
ATOM 1121 C C . ASP A 1 137 ? 12.970 -11.341 -25.908 1.00 91.25 137 ASP A C 1
ATOM 1123 O O . ASP A 1 137 ? 14.166 -11.306 -26.198 1.00 91.25 137 ASP A O 1
ATOM 1127 N N . LEU A 1 138 ? 12.096 -10.581 -26.556 1.00 91.81 138 LEU A N 1
ATOM 1128 C CA . LEU A 1 138 ? 12.461 -9.591 -27.558 1.00 91.81 138 LEU A CA 1
ATOM 1129 C C . LEU A 1 138 ? 11.843 -8.239 -27.210 1.00 91.81 138 LEU A C 1
ATOM 1131 O O . LEU A 1 138 ? 10.672 -8.136 -26.851 1.00 91.81 138 LEU A O 1
ATOM 1135 N N . CYS A 1 139 ? 12.609 -7.165 -27.396 1.00 91.44 139 CYS A N 1
ATOM 1136 C CA . CYS A 1 139 ? 12.040 -5.822 -27.379 1.00 91.44 139 CYS A CA 1
ATOM 1137 C C . CYS A 1 139 ? 11.190 -5.598 -28.640 1.00 91.44 139 CYS A C 1
ATOM 1139 O O . CYS A 1 139 ? 11.428 -6.221 -29.679 1.00 91.44 139 CYS A O 1
ATOM 1141 N N . LYS A 1 140 ? 10.256 -4.638 -28.604 1.00 90.06 140 LYS A N 1
ATOM 1142 C CA . LYS A 1 140 ? 9.417 -4.261 -29.765 1.00 90.06 140 LYS A CA 1
ATOM 1143 C C . LYS A 1 140 ? 10.204 -4.073 -31.069 1.00 90.06 140 LYS A C 1
ATOM 1145 O O . LYS A 1 140 ? 9.735 -4.468 -32.133 1.00 90.06 140 LYS A O 1
ATOM 1150 N N . LYS A 1 141 ? 11.410 -3.494 -30.995 1.00 90.81 141 LYS A N 1
ATOM 1151 C CA . LYS A 1 141 ? 12.286 -3.311 -32.164 1.00 90.81 141 LYS A CA 1
ATOM 1152 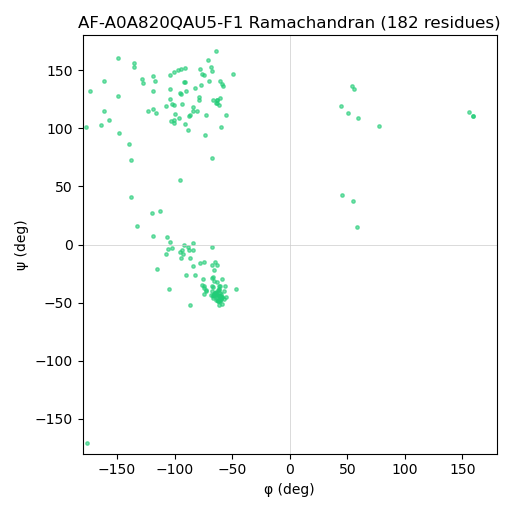C C . LYS A 1 141 ? 12.727 -4.657 -32.744 1.00 90.81 141 LYS A C 1
ATOM 1154 O O . LYS A 1 141 ? 12.612 -4.860 -33.942 1.00 90.81 141 LYS A O 1
ATOM 1159 N N . CYS A 1 142 ? 13.188 -5.582 -31.903 1.00 91.62 142 CYS A N 1
ATOM 1160 C CA . CYS A 1 142 ? 13.680 -6.887 -32.347 1.00 91.62 142 CYS A CA 1
ATOM 1161 C C . CYS A 1 142 ? 12.558 -7.850 -32.749 1.00 91.62 142 CYS A C 1
ATOM 1163 O O . CYS A 1 142 ? 12.767 -8.660 -33.645 1.00 91.62 142 CYS A O 1
ATOM 1165 N N . TYR A 1 143 ? 11.375 -7.731 -32.143 1.00 91.50 143 TYR A N 1
ATOM 1166 C CA . TYR A 1 143 ? 10.186 -8.490 -32.533 1.00 91.50 143 TYR A CA 1
ATOM 1167 C C . TYR A 1 143 ? 9.749 -8.196 -33.981 1.00 91.50 143 TYR A C 1
ATOM 1169 O O . TYR A 1 143 ? 9.372 -9.104 -34.720 1.00 91.50 143 TYR A O 1
ATOM 1177 N N . ASN A 1 144 ? 9.848 -6.933 -34.411 1.00 90.06 144 ASN A N 1
ATOM 1178 C CA . ASN A 1 144 ? 9.447 -6.501 -35.754 1.00 90.06 144 ASN A CA 1
ATOM 1179 C C . ASN A 1 144 ? 10.523 -6.714 -36.835 1.00 90.06 144 ASN A C 1
ATOM 1181 O O . ASN A 1 144 ? 10.259 -6.445 -38.004 1.00 90.06 144 ASN A O 1
ATOM 1185 N N . VAL A 1 145 ? 11.726 -7.166 -36.468 1.00 90.62 145 VAL A N 1
ATOM 1186 C CA . VAL A 1 145 ? 12.839 -7.375 -37.405 1.00 90.62 145 VAL A CA 1
ATOM 1187 C C . VAL A 1 145 ? 12.866 -8.825 -37.867 1.00 90.62 145 VAL A C 1
ATOM 1189 O O . VAL A 1 145 ? 12.886 -9.745 -37.047 1.00 90.62 145 VAL A O 1
ATOM 1192 N N . GLU A 1 146 ? 12.935 -9.031 -39.179 1.00 86.62 146 GLU A N 1
ATOM 1193 C CA . GLU A 1 146 ? 13.111 -10.360 -39.761 1.00 86.62 146 GLU A CA 1
ATOM 1194 C C . GLU A 1 146 ? 14.557 -10.880 -39.599 1.00 86.62 146 GLU A C 1
ATOM 1196 O O . GLU A 1 146 ? 15.498 -10.085 -39.644 1.00 86.62 146 GLU A O 1
ATOM 1201 N N . PRO A 1 147 ? 14.761 -12.200 -39.412 1.00 85.56 147 PRO A N 1
ATOM 1202 C CA . PRO A 1 147 ? 13.733 -13.235 -39.285 1.00 85.56 147 PRO A CA 1
ATOM 1203 C C . PRO A 1 147 ? 12.970 -13.120 -37.959 1.00 85.56 147 PRO A C 1
ATOM 1205 O O . PRO A 1 147 ? 13.548 -12.815 -36.912 1.00 85.56 147 PRO A O 1
ATOM 1208 N N . LYS A 1 148 ? 11.653 -13.350 -38.008 1.00 88.06 148 LYS A N 1
ATOM 1209 C CA . LYS A 1 148 ? 10.827 -13.411 -36.798 1.00 88.06 148 LYS A CA 1
ATOM 1210 C C . LYS A 1 148 ? 11.184 -14.654 -35.990 1.00 88.06 148 LYS A C 1
ATOM 1212 O O . LYS A 1 148 ? 11.641 -15.650 -36.544 1.00 88.06 148 LYS A O 1
ATOM 1217 N N . HIS A 1 149 ? 10.977 -14.581 -34.679 1.00 90.44 149 HIS A N 1
ATOM 1218 C CA . HIS A 1 149 ? 11.058 -15.767 -33.835 1.00 90.44 149 HIS A CA 1
ATOM 1219 C C . HIS A 1 149 ? 10.014 -16.800 -34.292 1.00 90.44 149 HIS A C 1
ATOM 1221 O O . HIS A 1 149 ? 8.906 -16.427 -34.677 1.00 90.44 149 HIS A O 1
ATOM 1227 N N . GLU A 1 150 ? 10.386 -18.080 -34.284 1.00 90.50 150 GLU A N 1
ATOM 1228 C CA . GLU A 1 150 ? 9.599 -19.162 -34.895 1.00 90.50 150 GLU A CA 1
ATOM 1229 C C . GLU A 1 150 ? 8.260 -19.403 -34.181 1.00 90.50 150 GLU A C 1
ATOM 1231 O O . GLU A 1 150 ? 7.281 -19.809 -34.807 1.00 90.50 150 GLU A O 1
ATOM 1236 N N . HIS A 1 151 ? 8.189 -19.101 -32.882 1.00 92.38 151 HIS A N 1
ATOM 1237 C CA . HIS A 1 151 ? 6.971 -19.218 -32.088 1.00 92.38 151 HIS A CA 1
ATOM 1238 C C . HIS A 1 151 ? 6.195 -17.902 -32.000 1.00 92.38 151 HIS A C 1
ATOM 1240 O O . HIS A 1 151 ? 6.759 -16.804 -31.986 1.00 92.38 151 HIS A O 1
ATOM 1246 N N . LYS A 1 152 ? 4.872 -18.018 -31.842 1.00 88.19 152 LYS A N 1
ATOM 1247 C CA . LYS A 1 152 ? 4.013 -16.884 -31.492 1.00 88.19 152 LYS A CA 1
ATOM 1248 C C . LYS A 1 152 ? 4.421 -16.354 -30.113 1.00 88.19 152 LYS A C 1
ATOM 1250 O O . LYS A 1 152 ? 4.437 -17.106 -29.145 1.00 88.19 152 LYS A O 1
ATOM 1255 N N . MET A 1 153 ? 4.732 -15.064 -30.044 1.00 90.56 153 MET A N 1
ATOM 1256 C CA . MET A 1 153 ? 5.108 -14.382 -28.803 1.00 90.56 153 MET A CA 1
ATOM 1257 C C . MET A 1 153 ? 3.924 -13.588 -28.239 1.00 90.56 153 MET A C 1
ATOM 1259 O O . MET A 1 153 ? 3.103 -13.073 -29.004 1.00 90.56 153 MET A O 1
ATOM 1263 N N . GLU A 1 154 ? 3.853 -13.476 -26.916 1.00 88.75 154 GLU A N 1
ATOM 1264 C CA . GLU A 1 154 ? 2.889 -12.641 -26.191 1.00 88.75 154 GLU A CA 1
ATOM 1265 C C . GLU A 1 154 ? 3.533 -11.305 -25.812 1.00 88.75 154 GLU A C 1
ATOM 1267 O O . GLU A 1 154 ? 4.748 -11.222 -25.648 1.00 88.75 154 GLU A O 1
ATOM 1272 N N . CYS A 1 155 ? 2.732 -10.243 -25.718 1.00 86.12 155 CYS A N 1
ATOM 1273 C CA . CYS A 1 155 ? 3.206 -8.906 -25.367 1.00 86.12 155 CYS A CA 1
ATOM 1274 C C . CYS A 1 155 ? 2.830 -8.592 -23.919 1.00 86.12 155 CYS A C 1
ATOM 1276 O O . CYS A 1 155 ? 1.650 -8.630 -23.573 1.00 86.12 155 CYS A O 1
ATOM 1278 N N . SER A 1 156 ? 3.821 -8.227 -23.110 1.00 77.00 156 SER A N 1
ATOM 1279 C CA . SER A 1 156 ? 3.617 -7.574 -21.823 1.00 77.00 156 SER A CA 1
ATOM 1280 C C . SER A 1 156 ? 4.028 -6.110 -21.955 1.00 77.00 156 SER A C 1
ATOM 1282 O O . SER A 1 156 ? 5.168 -5.788 -22.309 1.00 77.00 156 SER A O 1
ATOM 1284 N N . VAL A 1 157 ? 3.070 -5.214 -21.727 1.00 62.12 157 VAL A N 1
ATOM 1285 C CA . VAL A 1 157 ? 3.320 -3.775 -21.707 1.00 62.12 157 VAL A CA 1
ATOM 1286 C C . VAL A 1 157 ? 3.736 -3.422 -20.289 1.00 62.12 157 VAL A C 1
ATOM 1288 O O . VAL A 1 157 ? 2.915 -3.458 -19.374 1.00 62.12 157 VAL A O 1
ATOM 1291 N N . LEU A 1 158 ? 5.008 -3.067 -20.105 1.00 58.88 158 LEU A N 1
ATOM 1292 C CA . LEU A 1 158 ? 5.386 -2.317 -18.920 1.00 58.88 158 LEU A CA 1
ATOM 1293 C C . LEU A 1 158 ? 4.650 -0.981 -19.021 1.00 58.88 158 LEU A C 1
ATOM 1295 O O . LEU A 1 158 ? 4.785 -0.293 -20.031 1.00 58.88 158 LEU A O 1
ATOM 1299 N N . LEU A 1 159 ? 3.822 -0.647 -18.028 1.00 47.47 159 LEU A N 1
ATOM 1300 C CA . LEU A 1 159 ? 3.117 0.635 -17.966 1.00 47.47 159 LEU A CA 1
ATOM 1301 C C . LEU A 1 159 ? 4.139 1.759 -17.747 1.00 47.47 159 LEU A C 1
ATOM 1303 O O . LEU A 1 159 ? 4.275 2.301 -16.653 1.00 47.47 159 LEU A O 1
ATOM 1307 N N . THR A 1 160 ? 4.895 2.101 -18.784 1.00 45.03 160 THR A N 1
ATOM 1308 C CA . THR A 1 160 ? 5.573 3.383 -18.868 1.00 45.03 160 THR A CA 1
ATOM 1309 C C . THR A 1 160 ? 4.480 4.402 -19.130 1.00 45.03 160 THR A C 1
ATOM 1311 O O . THR A 1 160 ? 3.840 4.376 -20.178 1.00 45.03 160 THR A O 1
ATOM 1314 N N . ILE A 1 161 ? 4.214 5.264 -18.152 1.00 42.72 161 ILE A N 1
ATOM 1315 C CA . ILE A 1 161 ? 3.410 6.463 -18.375 1.00 42.72 161 ILE A CA 1
ATOM 1316 C C . ILE A 1 161 ? 4.096 7.224 -19.514 1.00 42.72 161 ILE A C 1
ATOM 1318 O O . ILE A 1 161 ? 5.218 7.705 -19.344 1.00 42.72 161 ILE A O 1
ATOM 1322 N N . ASP A 1 162 ? 3.450 7.279 -20.678 1.00 36.28 162 ASP A N 1
ATOM 1323 C CA . ASP A 1 162 ? 3.904 8.051 -21.829 1.00 36.28 162 ASP A CA 1
ATOM 1324 C C . ASP A 1 162 ? 3.997 9.530 -21.424 1.00 36.28 162 ASP A C 1
ATOM 1326 O O . ASP A 1 162 ? 3.004 10.250 -21.353 1.00 36.28 162 ASP A O 1
ATOM 1330 N N . MET A 1 163 ? 5.211 10.002 -21.146 1.00 45.03 163 MET A N 1
ATOM 1331 C CA . MET A 1 163 ? 5.528 11.428 -21.049 1.00 45.03 163 MET A CA 1
ATOM 1332 C C . MET A 1 163 ? 6.079 11.924 -22.380 1.00 45.03 163 MET A C 1
ATOM 1334 O O . MET A 1 163 ? 7.190 12.445 -22.444 1.00 45.03 163 MET A O 1
ATOM 1338 N N . SER A 1 164 ? 5.333 11.723 -23.467 1.00 41.22 164 SER A N 1
ATOM 1339 C CA . SER A 1 164 ? 5.631 12.319 -24.772 1.00 41.22 164 SER A CA 1
ATOM 1340 C C . SER A 1 164 ? 4.420 12.238 -25.700 1.00 41.22 164 SER A C 1
ATOM 1342 O O . SER A 1 164 ? 4.187 11.187 -26.284 1.00 41.22 164 SER A O 1
ATOM 1344 N N . GLN A 1 165 ? 3.708 13.355 -25.879 1.00 36.75 165 GLN A N 1
ATOM 1345 C CA . GLN A 1 165 ? 3.499 14.029 -27.174 1.00 36.75 165 GLN A CA 1
ATOM 1346 C C . GLN A 1 165 ? 2.268 14.940 -27.113 1.00 36.75 165 GLN A C 1
ATOM 1348 O O . GLN A 1 165 ? 1.150 14.456 -27.086 1.00 36.75 165 GLN A O 1
ATOM 1353 N N . ASP A 1 166 ? 2.520 16.248 -27.156 1.00 29.34 166 ASP A N 1
ATOM 1354 C CA . ASP A 1 166 ? 1.822 17.164 -28.062 1.00 29.34 166 ASP A CA 1
ATOM 1355 C C . ASP A 1 166 ? 2.883 18.146 -28.580 1.00 29.34 166 ASP A C 1
ATOM 1357 O O . ASP A 1 166 ? 3.164 19.189 -27.992 1.00 29.34 166 ASP A O 1
ATOM 1361 N N . ASN A 1 167 ? 3.557 17.736 -29.657 1.00 34.22 167 ASN A N 1
ATOM 1362 C CA . ASN A 1 167 ? 4.240 18.656 -30.559 1.00 34.22 167 ASN A CA 1
ATOM 1363 C C . ASN A 1 167 ? 3.207 19.067 -31.611 1.00 34.22 167 ASN A C 1
ATOM 1365 O O . ASN A 1 167 ? 3.004 18.335 -32.578 1.00 34.22 167 ASN A O 1
ATOM 1369 N N . GLU A 1 168 ? 2.592 20.234 -31.446 1.00 33.69 168 GLU A N 1
ATOM 1370 C CA . GLU A 1 168 ? 2.009 20.958 -32.573 1.00 33.69 168 GLU A CA 1
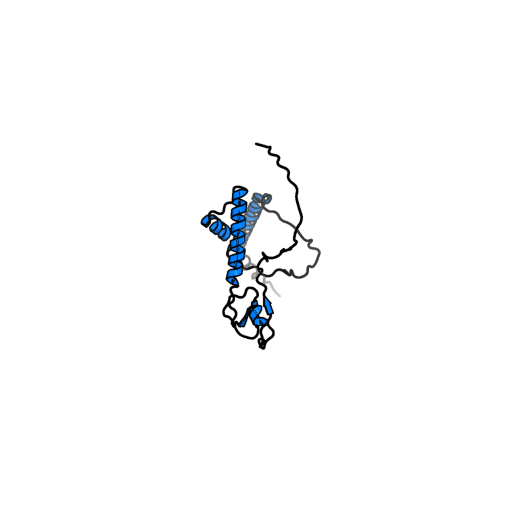ATOM 1371 C C . GLU A 1 168 ? 2.941 22.111 -32.947 1.00 33.69 168 GLU A C 1
ATOM 1373 O O . GLU A 1 168 ? 3.058 23.123 -32.254 1.00 33.69 168 GLU A O 1
ATOM 1378 N N . GLU A 1 169 ? 3.630 21.934 -34.073 1.00 32.56 169 GLU A N 1
ATOM 1379 C CA . GLU A 1 169 ? 4.141 23.045 -34.860 1.00 32.56 169 GLU A CA 1
ATOM 1380 C C . GLU A 1 169 ? 2.949 23.851 -35.387 1.00 32.56 169 GLU A C 1
ATOM 1382 O O . GLU A 1 169 ? 2.138 23.336 -36.155 1.00 32.56 169 GLU A O 1
ATOM 13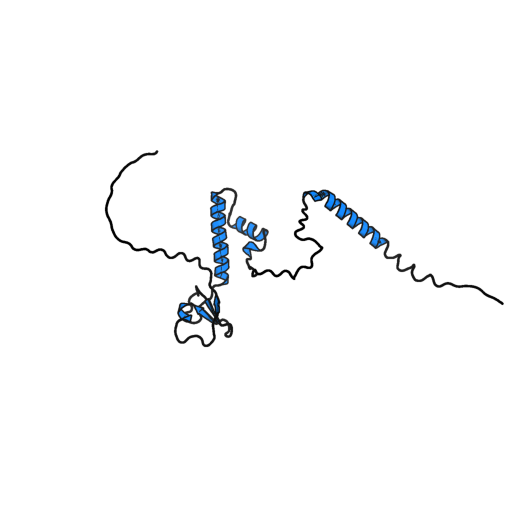87 N N . ASN A 1 170 ? 2.876 25.143 -35.060 1.00 28.20 170 ASN A N 1
ATOM 1388 C CA . ASN A 1 170 ? 2.335 26.091 -36.023 1.00 28.20 170 ASN A CA 1
ATOM 1389 C C . ASN A 1 170 ? 2.964 27.479 -35.893 1.00 28.20 170 ASN A C 1
ATOM 1391 O O . ASN A 1 170 ? 3.050 28.088 -34.827 1.00 28.20 170 ASN A O 1
ATOM 1395 N N . SER A 1 171 ? 3.442 27.948 -37.034 1.00 29.89 171 SER A N 1
ATOM 1396 C CA . SER A 1 171 ? 4.174 29.182 -37.259 1.00 29.89 171 SER A CA 1
ATOM 1397 C C . SER A 1 171 ? 3.287 30.435 -37.254 1.00 29.89 171 SER A C 1
ATOM 1399 O O . SER A 1 171 ? 2.198 30.410 -37.814 1.00 29.89 171 SER A O 1
ATOM 1401 N N . LEU A 1 172 ? 3.865 31.547 -36.772 1.00 27.70 172 LEU A N 1
ATOM 1402 C CA . LEU A 1 172 ? 3.647 32.946 -37.195 1.00 27.70 172 LEU A CA 1
ATOM 1403 C C . LEU A 1 172 ? 2.220 33.535 -37.089 1.00 27.70 172 LEU A C 1
ATOM 1405 O O . LEU A 1 172 ? 1.403 33.332 -37.979 1.00 27.70 172 LEU A O 1
ATOM 1409 N N . ASN A 1 173 ? 2.003 34.465 -36.141 1.00 27.08 173 ASN A N 1
ATOM 1410 C CA . ASN A 1 173 ? 1.839 35.887 -36.504 1.00 27.08 173 ASN A CA 1
ATOM 1411 C C . ASN A 1 173 ? 1.760 36.882 -35.322 1.00 27.08 173 ASN A C 1
ATOM 1413 O O . ASN A 1 173 ? 0.984 36.719 -34.390 1.00 27.08 173 ASN A O 1
ATOM 1417 N N . SER A 1 174 ? 2.563 37.944 -35.472 1.00 28.50 174 SER A N 1
ATOM 1418 C CA . SER A 1 174 ? 2.341 39.370 -35.159 1.00 28.50 174 SER A CA 1
ATOM 1419 C C . SER A 1 174 ? 1.694 39.839 -33.840 1.00 28.50 174 SER A C 1
ATOM 1421 O O . SER A 1 174 ? 0.500 39.682 -33.632 1.00 28.50 174 SER A O 1
ATOM 1423 N N . ASN A 1 175 ? 2.498 40.627 -33.109 1.00 28.38 175 ASN A N 1
ATOM 1424 C CA . ASN A 1 175 ? 2.183 41.914 -32.466 1.00 28.38 175 ASN A CA 1
ATOM 1425 C C . ASN A 1 175 ? 0.927 42.026 -31.582 1.00 28.38 175 ASN A C 1
ATOM 1427 O O . ASN A 1 175 ? -0.170 42.178 -32.098 1.00 28.38 175 ASN A O 1
ATOM 1431 N N . ASP A 1 176 ? 1.130 42.227 -30.275 1.00 31.95 176 ASP A N 1
ATOM 1432 C CA . ASP A 1 176 ? 0.802 43.530 -29.685 1.00 31.95 176 ASP A CA 1
ATOM 1433 C C . ASP A 1 176 ? 1.486 43.782 -28.333 1.00 31.95 176 ASP A C 1
ATOM 1435 O O . ASP A 1 176 ? 1.658 42.902 -27.491 1.00 31.95 176 ASP A O 1
ATOM 1439 N N . LYS A 1 177 ? 1.914 45.034 -28.164 1.00 35.66 177 LYS A N 1
ATOM 1440 C CA . LYS A 1 177 ? 2.481 45.604 -26.940 1.00 35.66 177 LYS A CA 1
ATOM 1441 C C . LYS A 1 177 ? 1.358 45.893 -25.945 1.00 35.66 177 LYS A C 1
ATOM 1443 O O . LYS A 1 177 ? 0.402 46.567 -26.308 1.00 35.66 177 LYS A O 1
ATOM 1448 N N . SER A 1 178 ? 1.556 45.577 -24.668 1.00 31.02 178 SER A N 1
ATOM 1449 C CA . SER A 1 178 ? 1.048 46.421 -23.580 1.00 31.02 178 SER A CA 1
ATOM 1450 C C . SER A 1 178 ? 1.780 46.124 -22.275 1.00 31.02 178 SER A C 1
ATOM 1452 O O . SER A 1 178 ? 1.716 45.030 -21.722 1.00 31.02 178 SER A O 1
ATOM 1454 N N . ILE A 1 179 ? 2.506 47.139 -21.823 1.00 35.56 179 ILE A N 1
ATOM 1455 C CA . ILE A 1 179 ? 3.103 47.267 -20.501 1.00 35.56 179 ILE A CA 1
ATOM 1456 C C . ILE A 1 179 ? 1.986 47.701 -19.551 1.00 35.56 179 ILE A C 1
ATOM 1458 O O . ILE A 1 179 ? 1.376 48.740 -19.789 1.00 35.56 179 ILE A O 1
ATOM 1462 N N . ALA A 1 180 ? 1.791 46.989 -18.443 1.00 32.09 180 ALA A N 1
ATOM 1463 C CA . ALA A 1 180 ? 1.268 47.591 -17.220 1.00 32.09 180 ALA A CA 1
ATOM 1464 C C . ALA A 1 180 ? 1.667 46.758 -15.998 1.00 32.09 180 ALA A C 1
ATOM 1466 O O . ALA A 1 180 ? 1.133 45.681 -15.744 1.00 32.09 180 ALA A O 1
ATOM 1467 N N . SER A 1 181 ? 2.607 47.308 -15.231 1.00 29.92 181 SER A N 1
ATOM 1468 C CA . SER A 1 181 ? 2.753 47.065 -13.800 1.00 29.92 181 SER A CA 1
ATOM 1469 C C . SER A 1 181 ? 1.420 47.241 -13.072 1.00 29.92 181 SER A C 1
ATOM 1471 O O . SER A 1 181 ? 0.663 48.148 -13.417 1.00 29.92 181 SER A O 1
ATOM 1473 N N . THR A 1 182 ? 1.197 46.455 -12.016 1.00 31.27 182 THR A N 1
ATOM 1474 C CA . THR A 1 182 ? 0.815 46.890 -10.652 1.00 31.27 182 THR A CA 1
ATOM 1475 C C . THR A 1 182 ? 0.174 45.709 -9.920 1.00 31.27 182 THR A C 1
ATOM 1477 O O . THR A 1 182 ? -0.943 45.331 -10.252 1.00 31.27 182 THR A O 1
ATOM 1480 N N . LEU A 1 183 ? 0.862 45.159 -8.914 1.00 33.50 183 LEU A N 1
ATOM 1481 C CA . LEU A 1 183 ? 0.339 44.953 -7.554 1.00 33.50 183 LEU A CA 1
ATOM 1482 C C . LEU A 1 183 ? 1.457 44.360 -6.673 1.00 33.50 183 LEU A C 1
ATOM 1484 O O . LEU A 1 183 ? 1.722 43.165 -6.737 1.00 33.50 183 LEU A O 1
ATOM 1488 N N . LEU A 1 184 ? 2.044 45.265 -5.874 1.00 36.62 184 LEU A N 1
ATOM 1489 C CA . LEU A 1 184 ? 2.994 45.111 -4.756 1.00 36.62 184 LEU A CA 1
ATOM 1490 C C . LEU A 1 184 ? 4.370 44.496 -5.053 1.00 36.62 184 LEU A C 1
ATOM 1492 O O . LEU A 1 184 ? 4.503 43.257 -5.090 1.00 36.62 184 LEU A O 1
#

Radius of gyration: 35.71 Å; Cα contacts (8 Å, |Δi|>4): 108; chains: 1; bounding box: 63×120×80 Å

pLDDT: mean 75.2, std 24.46, range [27.08, 98.44]

Solvent-accessible surface area (backbone atoms only — not comparable to full-atom values): 12304 Å² total; per-residue (Å²): 134,86,88,82,91,84,90,88,86,81,74,75,78,71,74,64,69,75,51,56,80,58,49,55,60,51,54,51,50,51,52,51,50,53,54,50,46,65,76,43,44,94,81,57,84,86,81,80,90,72,69,92,90,62,92,76,77,85,90,76,79,89,72,76,88,80,90,47,78,61,71,71,41,72,64,50,38,49,50,52,27,59,77,69,68,46,44,76,89,43,73,72,43,31,51,52,32,50,54,53,48,51,50,50,53,52,48,56,55,50,62,77,59,74,44,54,9,74,82,80,69,43,75,28,69,38,35,31,36,36,90,84,50,85,93,42,32,26,20,64,71,59,57,75,36,83,80,59,74,93,62,82,60,49,79,49,76,58,86,69,79,80,89,77,85,87,85,78,90,80,83,86,85,83,88,84,90,80,90,76,91,86,85,135